Protein AF-A0A2P5C0Q6-F1 (afdb_monomer_lite)

Foldseek 3Di:
DQPVVVVVVPDSVVVVVCVVVVLLVVLVVVVPPDDDPPPDDDDDPLADKDFPFDWAAAEEEEEGPVQVQQVVLQVVCVVVVHTYGYIYFRDLPPTPCVVVQVNCLRNLHYDYDYLDALPPDSVVVVLVSCCVPPVVSHPDRHDCVNNVDNDDGSVNVNVSSVCRNVVVVVVVVVVVVVVVVVD

Secondary structure (DSSP, 8-state):
--HHHHTTT--THHHHHHHHHHHHHHHHHHHTTT----SS-----SSSPEEEE--SSEEEEE-TTHHHHHHHHHHHHHHTT--EEEEE---SSS--HHHHHHHHHHHS-EEEE-SS-STT-HHHHHHHHHHHHHGGG-SSS--GGGTT-SS--HHHHHHHHHHHHHHHHHHHHHHHHHHHS--

InterPro domains:
  IPR009014 Transketolase C-terminal/Pyruvate-ferredoxin oxidoreductase domain II [G3DSA:3.40.50.920] (46-167)
  IPR009014 Transketolase C-terminal/Pyruvate-ferredoxin oxidoreductase domain II [SSF52922] (41-165)
  IPR029061 Thiamin diphosphate-binding fold [SSF52518] (1-33)
  IPR033248 Transketolase, C-terminal domain [PF02780] (48-143)

Radius of gyration: 19.2 Å; chains: 1; bounding box: 55×42×54 Å

Organism: Parasponia andersonii (NCBI:txid3476)

pLDDT: mean 72.1, std 17.87, range [37.31, 93.88]

Sequence (183 aa):
MGIGAAMTGLRPVIEGMNMGFQLLAFNQISNNLKERLPDEDYICNLEEAEMVRPGEHVTILTYSRMRYHVMQAAKTLANKGYDPEVINIRSLKPFDVHTIGNSVKKTHRVLIVEECMRTCGIGASLTSAINEDFQDYLDSPYAGTLEEWTVVQPAQIVTAVEQLCQLFAATKTSTNCLTTLLS

Structure (mmCIF, N/CA/C/O backbone):
data_AF-A0A2P5C0Q6-F1
#
_entry.id   AF-A0A2P5C0Q6-F1
#
loop_
_atom_site.group_PDB
_atom_site.id
_atom_site.type_symbol
_atom_site.label_atom_id
_atom_site.label_alt_id
_atom_site.label_comp_id
_atom_site.label_asym_id
_atom_site.label_entity_id
_atom_site.label_seq_id
_atom_site.pdbx_PDB_ins_code
_atom_site.Cartn_x
_atom_site.Cartn_y
_atom_site.Cartn_z
_atom_site.occupancy
_atom_site.B_iso_or_equiv
_atom_site.auth_seq_id
_atom_site.auth_comp_id
_atom_site.auth_asym_id
_atom_site.auth_atom_id
_atom_site.pdbx_PDB_model_num
ATOM 1 N N . MET A 1 1 ? 29.773 1.489 -14.125 1.00 49.38 1 MET A N 1
ATOM 2 C CA . MET A 1 1 ? 29.509 1.556 -15.577 1.00 49.38 1 MET A CA 1
ATOM 3 C C . MET A 1 1 ? 28.647 2.782 -15.857 1.00 49.38 1 MET A C 1
ATOM 5 O O . MET A 1 1 ? 27.458 2.636 -16.028 1.00 49.38 1 MET A O 1
ATOM 9 N N . GLY A 1 2 ? 29.211 3.990 -15.776 1.00 43.88 2 GLY A N 1
ATOM 10 C CA . GLY A 1 2 ? 28.461 5.244 -16.006 1.00 43.88 2 GLY A CA 1
ATOM 11 C C . GLY A 1 2 ? 29.322 6.368 -16.592 1.00 43.88 2 GLY A C 1
ATOM 12 O O . GLY A 1 2 ? 28.837 7.449 -16.892 1.00 43.88 2 GLY A O 1
ATOM 13 N N . ILE A 1 3 ? 30.621 6.109 -16.787 1.00 51.47 3 ILE A N 1
ATOM 14 C CA . ILE A 1 3 ? 31.552 7.071 -17.389 1.00 51.47 3 ILE A CA 1
ATOM 15 C C . ILE A 1 3 ? 31.485 6.981 -18.929 1.00 51.47 3 ILE A C 1
ATOM 17 O O . ILE A 1 3 ? 31.682 7.978 -19.614 1.00 51.47 3 ILE A O 1
ATOM 21 N N . GLY A 1 4 ? 31.124 5.814 -19.486 1.00 49.38 4 GLY A N 1
ATOM 22 C CA . GLY A 1 4 ? 31.064 5.586 -20.937 1.00 49.38 4 GLY A CA 1
ATOM 23 C C . GLY A 1 4 ? 29.898 6.284 -21.651 1.00 49.38 4 GLY A C 1
ATOM 24 O O . GLY A 1 4 ? 30.094 6.822 -22.735 1.00 49.38 4 GLY A O 1
ATOM 25 N N . ALA A 1 5 ? 28.708 6.347 -21.041 1.00 50.56 5 ALA A N 1
ATOM 26 C CA . ALA A 1 5 ? 27.522 6.949 -21.663 1.00 50.56 5 ALA A CA 1
ATOM 27 C C . ALA A 1 5 ? 27.610 8.487 -21.772 1.00 50.56 5 ALA A C 1
ATOM 29 O O . ALA A 1 5 ? 27.105 9.079 -22.731 1.00 50.56 5 ALA A O 1
ATOM 30 N N . ALA A 1 6 ? 28.328 9.132 -20.843 1.00 50.19 6 ALA A N 1
ATOM 31 C CA . ALA A 1 6 ? 28.566 10.576 -20.864 1.00 50.19 6 ALA A CA 1
ATOM 32 C C . ALA A 1 6 ? 29.421 11.018 -22.067 1.00 50.19 6 ALA A C 1
ATOM 34 O O . ALA A 1 6 ? 29.226 12.114 -22.590 1.00 50.19 6 ALA A O 1
ATOM 35 N N . MET A 1 7 ? 30.320 10.155 -22.556 1.00 50.06 7 MET A N 1
ATOM 36 C CA . MET A 1 7 ? 31.166 10.453 -23.720 1.00 50.06 7 MET A CA 1
ATOM 37 C C . MET A 1 7 ? 30.386 10.494 -25.042 1.00 50.06 7 MET A C 1
ATOM 39 O O . MET A 1 7 ? 30.846 11.107 -26.000 1.00 50.06 7 MET A O 1
ATOM 43 N N . THR A 1 8 ? 29.200 9.882 -25.098 1.00 50.94 8 THR A N 1
ATOM 44 C CA . THR A 1 8 ? 28.345 9.841 -26.299 1.00 50.94 8 THR A CA 1
ATOM 45 C C . THR A 1 8 ? 27.276 10.939 -26.354 1.00 50.94 8 THR A C 1
ATOM 47 O O . THR A 1 8 ? 26.431 10.923 -27.243 1.00 50.94 8 THR A O 1
ATOM 50 N N . GLY A 1 9 ? 27.282 11.903 -25.423 1.00 48.97 9 GLY A N 1
ATOM 51 C CA . GLY A 1 9 ? 26.359 13.051 -25.452 1.00 48.97 9 GLY A CA 1
ATOM 52 C C . GLY A 1 9 ? 24.890 12.718 -25.154 1.00 48.97 9 GLY A C 1
ATOM 53 O O . GLY A 1 9 ? 24.025 13.592 -25.232 1.00 48.97 9 GLY A O 1
ATOM 54 N N . LEU A 1 10 ? 24.590 11.475 -24.776 1.00 48.22 10 LEU A N 1
ATOM 55 C CA . LEU A 1 10 ? 23.281 11.082 -24.272 1.00 48.22 10 LEU A CA 1
ATOM 56 C C . LEU A 1 10 ? 23.143 11.580 -22.833 1.00 48.22 10 LEU A C 1
ATOM 58 O O . LEU A 1 10 ? 23.991 11.319 -21.981 1.00 48.22 10 LEU A O 1
ATOM 62 N N . ARG A 1 11 ? 22.072 12.337 -22.566 1.00 37.31 11 ARG A N 1
ATOM 63 C CA . ARG A 1 11 ? 21.776 12.854 -21.226 1.00 37.31 11 ARG A CA 1
ATOM 64 C C . ARG A 1 11 ? 21.724 11.663 -20.249 1.00 37.31 11 ARG A C 1
ATOM 66 O O . ARG A 1 11 ? 20.886 10.783 -20.450 1.00 37.31 11 ARG A O 1
ATOM 73 N N . PRO A 1 12 ? 22.543 11.637 -19.178 1.00 39.47 12 PRO A N 1
ATOM 74 C CA . PRO A 1 12 ? 22.709 10.483 -18.278 1.00 39.47 12 PRO A CA 1
ATOM 75 C C . PRO A 1 12 ? 21.448 10.125 -17.467 1.00 39.47 12 PRO A C 1
ATOM 77 O O . PRO A 1 12 ? 21.440 9.177 -16.691 1.00 39.47 12 PRO A O 1
ATOM 80 N N . VAL A 1 13 ? 20.353 10.858 -17.677 1.00 47.66 13 VAL A N 1
ATOM 81 C CA . VAL A 1 13 ? 19.027 10.605 -17.104 1.00 47.66 13 VAL A CA 1
ATOM 82 C C . VAL A 1 13 ? 18.453 9.253 -17.566 1.00 47.66 13 VAL A C 1
ATOM 84 O O . VAL A 1 13 ? 17.708 8.618 -16.826 1.00 47.66 13 VAL A O 1
ATOM 87 N N . ILE A 1 14 ? 18.838 8.771 -18.755 1.00 41.47 14 ILE A N 1
ATOM 88 C CA . ILE A 1 14 ? 18.306 7.525 -19.339 1.00 41.47 14 ILE A CA 1
ATOM 89 C C . ILE A 1 14 ? 18.816 6.253 -18.633 1.00 41.47 14 ILE A C 1
ATOM 91 O O . ILE A 1 14 ? 18.080 5.271 -18.566 1.00 41.47 14 ILE A O 1
ATOM 95 N N . GLU A 1 15 ? 20.009 6.255 -18.026 1.00 39.22 15 GLU A N 1
ATOM 96 C CA . GLU A 1 15 ? 20.508 5.073 -17.295 1.00 39.22 15 GLU A CA 1
ATOM 97 C C . GLU A 1 15 ? 19.828 4.883 -15.929 1.00 39.22 15 GLU A C 1
ATOM 99 O O . GLU A 1 15 ? 19.612 3.745 -15.515 1.00 39.22 15 GLU A O 1
ATOM 104 N N . GLY A 1 16 ? 19.393 5.963 -15.267 1.00 43.31 16 GLY A N 1
ATOM 105 C CA . GLY A 1 16 ? 18.592 5.873 -14.036 1.00 43.31 16 GLY A CA 1
ATOM 106 C C . GLY A 1 16 ? 17.167 5.356 -14.277 1.00 43.31 16 GLY A C 1
ATOM 107 O O . GLY A 1 16 ? 16.599 4.674 -13.427 1.00 43.31 16 GLY A O 1
ATOM 108 N N . MET A 1 17 ? 16.606 5.615 -15.464 1.00 41.84 17 MET A N 1
ATOM 109 C CA . MET A 1 17 ? 15.302 5.087 -15.887 1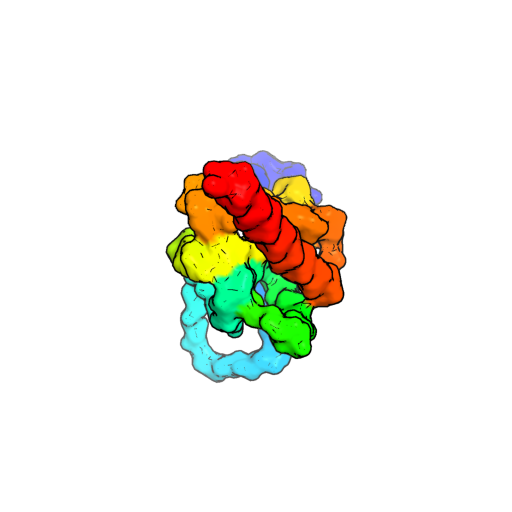.00 41.84 17 MET A CA 1
ATOM 110 C C . MET A 1 17 ? 15.340 3.594 -16.236 1.00 41.84 17 MET A C 1
ATOM 112 O O . MET A 1 17 ? 14.320 2.916 -16.113 1.00 41.84 17 MET A O 1
ATOM 116 N N . ASN A 1 18 ? 16.498 3.059 -16.638 1.00 40.72 18 ASN A N 1
ATOM 117 C CA . ASN A 1 18 ? 16.610 1.665 -17.067 1.00 40.72 18 ASN A CA 1
ATOM 118 C C . ASN A 1 18 ? 16.437 0.675 -15.899 1.00 40.72 18 ASN A C 1
ATOM 120 O O . ASN A 1 18 ? 15.908 -0.410 -16.101 1.00 40.72 18 ASN A O 1
ATOM 124 N N . MET A 1 19 ? 16.768 1.058 -14.660 1.00 45.25 19 MET A N 1
ATOM 125 C CA . MET A 1 19 ? 16.535 0.199 -13.487 1.00 45.25 19 MET A CA 1
ATOM 126 C C . MET A 1 19 ? 15.034 0.070 -13.164 1.00 45.25 19 MET A C 1
ATOM 128 O O . MET A 1 19 ? 14.557 -1.017 -12.853 1.00 45.25 19 MET A O 1
ATOM 132 N N . GLY A 1 20 ? 14.271 1.163 -13.293 1.00 48.16 20 GLY A N 1
ATOM 133 C CA . GLY A 1 20 ? 12.819 1.162 -13.082 1.00 48.16 20 GLY A CA 1
ATOM 134 C C . GLY A 1 20 ? 12.056 0.452 -14.203 1.00 48.16 20 GLY A C 1
ATOM 135 O O . GLY A 1 20 ? 11.135 -0.316 -13.933 1.00 48.16 20 GLY A O 1
ATOM 136 N N . PHE A 1 21 ? 12.476 0.648 -15.458 1.00 47.94 21 PHE A N 1
ATOM 137 C CA . PHE A 1 21 ? 11.847 0.018 -16.623 1.00 47.94 21 PHE A CA 1
ATOM 138 C C . PHE A 1 21 ? 12.186 -1.476 -16.740 1.00 47.94 21 PHE A C 1
ATOM 140 O O . PHE A 1 21 ? 11.305 -2.282 -17.041 1.00 47.94 21 PHE A O 1
ATOM 147 N N . GLN A 1 22 ? 13.424 -1.878 -16.418 1.00 46.19 22 GLN A N 1
ATOM 148 C CA . GLN A 1 22 ? 13.764 -3.295 -16.281 1.00 46.19 22 GLN A CA 1
ATOM 149 C C . GLN A 1 22 ? 12.977 -3.934 -15.144 1.00 46.19 22 GLN A C 1
ATOM 151 O O . GLN A 1 22 ? 12.457 -5.019 -15.348 1.00 46.19 22 GLN A O 1
ATOM 156 N N . LEU A 1 23 ? 12.807 -3.272 -13.992 1.00 51.00 23 LEU A N 1
ATOM 157 C 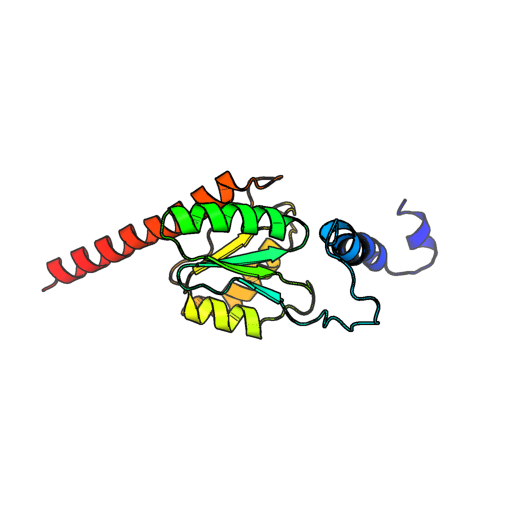CA . LEU A 1 23 ? 11.993 -3.815 -12.904 1.00 51.00 23 LEU A CA 1
ATOM 158 C C . LEU A 1 23 ? 10.510 -3.935 -13.290 1.00 51.00 23 LEU A C 1
ATOM 160 O O . LEU A 1 23 ? 9.889 -4.906 -12.891 1.00 51.00 23 LEU A O 1
ATOM 164 N N . LEU A 1 24 ? 9.939 -3.025 -14.090 1.00 49.84 24 LEU A N 1
ATOM 165 C CA . LEU A 1 24 ? 8.568 -3.150 -14.620 1.00 49.84 24 LEU A CA 1
ATOM 166 C C . LEU A 1 24 ? 8.411 -4.379 -15.531 1.00 49.84 24 LEU A C 1
ATOM 168 O O . LEU A 1 24 ? 7.512 -5.196 -15.321 1.00 49.84 24 LEU A O 1
ATOM 172 N N . ALA A 1 25 ? 9.323 -4.549 -16.495 1.00 49.81 25 ALA A N 1
ATOM 173 C CA . ALA A 1 25 ? 9.323 -5.698 -17.401 1.00 49.81 25 ALA A CA 1
ATOM 174 C C . ALA A 1 25 ? 9.615 -7.018 -16.658 1.00 49.81 25 ALA A C 1
ATOM 176 O O . ALA A 1 25 ? 8.963 -8.036 -16.890 1.00 49.81 25 ALA A O 1
ATOM 177 N N . PHE A 1 26 ? 10.549 -6.999 -15.704 1.00 51.16 26 PHE A N 1
ATOM 178 C CA . PHE A 1 26 ? 10.879 -8.152 -14.866 1.00 51.16 26 PHE A CA 1
ATOM 179 C C . PHE A 1 26 ? 9.790 -8.438 -13.829 1.00 51.16 26 PHE A C 1
ATOM 181 O O . PHE A 1 26 ? 9.634 -9.586 -13.435 1.00 51.16 26 PHE A O 1
ATOM 188 N N . ASN A 1 27 ? 9.002 -7.445 -13.405 1.00 49.53 27 ASN A N 1
ATOM 189 C CA . ASN A 1 27 ? 7.880 -7.633 -12.487 1.00 49.53 27 ASN A CA 1
ATOM 190 C C . ASN A 1 27 ? 6.756 -8.424 -13.129 1.00 49.53 27 ASN A C 1
ATOM 192 O O . ASN A 1 27 ? 6.257 -9.346 -12.499 1.00 49.53 27 ASN A O 1
ATOM 196 N N . GLN A 1 28 ? 6.378 -8.122 -14.371 1.00 50.25 28 GLN A N 1
ATOM 197 C CA . GLN A 1 28 ? 5.370 -8.921 -15.074 1.00 50.25 28 GLN A CA 1
ATOM 198 C C . GLN A 1 28 ? 5.819 -10.382 -15.216 1.00 50.25 28 GLN A C 1
ATOM 200 O O . GLN A 1 28 ? 5.024 -11.290 -14.997 1.00 50.25 28 GLN A O 1
ATOM 205 N N . ILE A 1 29 ? 7.108 -10.617 -15.482 1.00 50.06 29 ILE A N 1
ATOM 206 C CA . ILE A 1 29 ? 7.679 -11.966 -15.622 1.00 50.06 29 ILE A CA 1
ATOM 207 C C . ILE A 1 29 ? 7.827 -12.673 -14.260 1.00 50.06 29 ILE A C 1
ATOM 209 O O . ILE A 1 29 ? 7.488 -13.846 -14.126 1.00 50.06 29 ILE A O 1
ATOM 213 N N . SER A 1 30 ? 8.324 -11.979 -13.233 1.00 42.25 30 SER A N 1
ATOM 214 C CA . SER A 1 30 ? 8.637 -12.555 -11.918 1.00 42.25 30 SER A CA 1
ATOM 215 C C . SER A 1 30 ? 7.416 -12.688 -11.008 1.00 42.25 30 SER A C 1
ATOM 217 O O . SER A 1 30 ? 7.416 -13.563 -10.146 1.00 42.25 30 SER A O 1
ATOM 219 N N . ASN A 1 31 ? 6.400 -11.839 -11.154 1.00 47.88 31 ASN A N 1
ATOM 220 C CA . ASN A 1 31 ? 5.161 -11.936 -10.385 1.00 47.88 31 ASN A CA 1
ATOM 221 C C . ASN A 1 31 ? 4.207 -12.976 -11.016 1.00 47.88 31 ASN A C 1
ATOM 223 O O . ASN A 1 31 ? 3.545 -13.713 -10.294 1.00 47.88 31 ASN A O 1
ATOM 227 N N . ASN A 1 32 ? 4.260 -13.212 -12.332 1.00 49.62 32 ASN A N 1
ATOM 228 C CA . ASN A 1 32 ? 3.558 -14.334 -12.984 1.00 49.62 32 ASN A CA 1
ATOM 229 C C . ASN A 1 32 ? 4.139 -15.732 -12.688 1.00 49.62 32 ASN A C 1
ATOM 231 O O . ASN A 1 32 ? 3.846 -16.691 -13.405 1.00 49.62 32 ASN A O 1
ATOM 235 N N . LEU A 1 33 ? 4.952 -15.909 -11.641 1.00 46.47 33 LEU A N 1
ATOM 236 C CA . LEU A 1 33 ? 5.446 -17.228 -11.254 1.00 46.47 33 LEU A CA 1
ATOM 237 C C . LEU A 1 33 ? 4.277 -18.120 -10.783 1.00 46.47 33 LEU A C 1
ATOM 239 O O . LEU A 1 33 ? 3.954 -18.178 -9.597 1.00 46.47 33 LEU A O 1
ATOM 243 N N . LYS A 1 34 ? 3.739 -18.872 -11.759 1.00 45.53 34 LYS A N 1
ATOM 244 C CA . LYS A 1 34 ? 2.723 -19.945 -11.726 1.00 45.53 34 LYS A CA 1
ATOM 245 C C . LYS A 1 34 ? 1.270 -19.572 -12.043 1.00 45.53 34 LYS A C 1
ATOM 247 O O . LYS A 1 34 ? 0.386 -20.353 -11.698 1.00 45.53 34 LYS A O 1
ATOM 252 N N . GLU A 1 35 ? 0.996 -18.474 -12.739 1.00 51.38 35 GLU A N 1
ATOM 253 C CA . GLU A 1 35 ? -0.332 -18.294 -13.344 1.00 51.38 35 GLU A CA 1
ATOM 254 C C . GLU A 1 35 ? -0.274 -18.707 -14.818 1.00 51.38 35 GLU A C 1
ATOM 256 O O . GLU A 1 35 ? 0.667 -18.366 -15.535 1.00 51.38 35 GLU A O 1
ATOM 261 N N . ARG A 1 36 ? -1.211 -19.562 -15.244 1.00 47.78 36 ARG A N 1
ATOM 262 C CA . ARG A 1 36 ? -1.248 -20.113 -16.602 1.00 47.78 36 ARG A CA 1
ATOM 263 C C . ARG A 1 36 ? -1.498 -18.944 -17.549 1.00 47.78 36 ARG A C 1
ATOM 265 O O . ARG A 1 36 ? -2.605 -18.412 -17.557 1.00 47.78 36 ARG A O 1
ATOM 272 N N . LEU A 1 37 ? -0.466 -18.518 -18.279 1.00 60.16 37 LEU A N 1
ATOM 273 C CA . LEU A 1 37 ? -0.632 -17.481 -19.290 1.00 60.16 37 LEU A CA 1
ATOM 274 C C . LEU A 1 37 ? -1.710 -17.959 -20.274 1.00 60.16 37 LEU A C 1
ATOM 276 O O . LEU A 1 37 ? -1.684 -19.136 -20.651 1.00 60.16 37 LEU A O 1
ATOM 280 N N . PR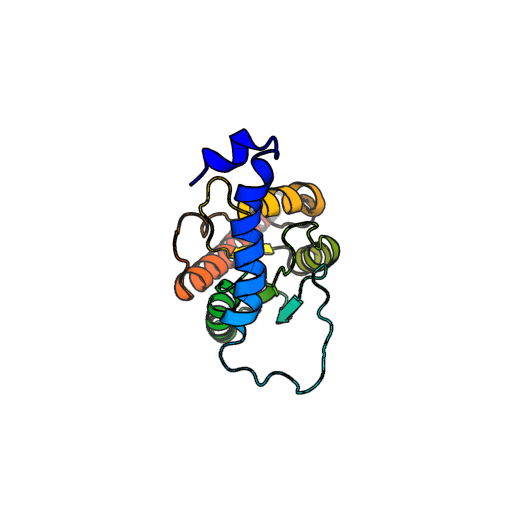O A 1 38 ? -2.685 -17.109 -20.630 1.00 60.53 38 PRO A N 1
ATOM 281 C CA . PRO A 1 38 ? -3.603 -17.441 -21.705 1.00 60.53 38 PRO A CA 1
ATOM 282 C C . PRO A 1 38 ? -2.788 -17.683 -22.979 1.00 60.53 38 PRO A C 1
ATOM 284 O O . PRO A 1 38 ? -1.800 -16.996 -23.227 1.00 60.53 38 PRO A O 1
ATOM 287 N N . ASP A 1 39 ? -3.194 -18.676 -23.769 1.00 68.75 39 ASP A N 1
ATOM 288 C CA . ASP A 1 39 ? -2.500 -19.044 -25.010 1.00 68.75 39 ASP A CA 1
ATOM 289 C C . ASP A 1 39 ? -2.649 -17.965 -26.111 1.00 68.75 39 ASP A C 1
ATOM 291 O O . ASP A 1 39 ? -2.015 -18.064 -27.159 1.00 68.75 39 ASP A O 1
ATOM 295 N N . GLU A 1 40 ? -3.469 -16.931 -25.873 1.00 69.56 40 GLU A N 1
ATOM 296 C CA . GLU A 1 40 ? -3.701 -15.803 -26.780 1.00 69.56 40 GLU A CA 1
ATOM 297 C C . GLU A 1 40 ? -3.049 -14.502 -26.293 1.00 69.56 40 GLU A C 1
ATOM 299 O O . GLU A 1 40 ? -2.952 -14.233 -25.091 1.00 69.56 40 GLU A O 1
ATOM 304 N N . ASP A 1 41 ? -2.652 -13.666 -27.257 1.00 62.47 41 ASP A N 1
ATOM 305 C CA . ASP A 1 41 ? -2.101 -12.337 -27.011 1.00 62.47 41 ASP A CA 1
ATOM 306 C C . ASP A 1 41 ? -3.136 -11.457 -26.294 1.00 62.47 41 ASP A C 1
ATOM 308 O O . ASP A 1 41 ? -4.189 -11.124 -26.842 1.00 62.47 41 ASP A O 1
ATOM 312 N N . TYR A 1 42 ? -2.829 -11.044 -25.064 1.00 62.97 42 TYR A N 1
ATOM 313 C CA . TYR A 1 42 ? -3.656 -10.112 -24.304 1.00 62.97 42 TYR A CA 1
ATOM 314 C C . TYR A 1 42 ? -2.934 -8.775 -24.132 1.00 62.97 42 TYR A C 1
ATOM 316 O O . TYR A 1 42 ? -1.741 -8.711 -23.833 1.00 62.97 42 TYR A O 1
ATOM 324 N N . ILE A 1 43 ? -3.676 -7.682 -24.299 1.00 63.53 43 ILE A N 1
ATOM 325 C CA . ILE A 1 43 ? -3.169 -6.329 -24.075 1.00 63.53 43 ILE A CA 1
ATOM 326 C C . ILE A 1 43 ? -3.493 -5.953 -22.633 1.00 63.53 43 ILE A C 1
ATOM 328 O O . ILE A 1 43 ? -4.651 -5.963 -22.220 1.00 63.53 43 ILE A O 1
ATOM 332 N N . CYS A 1 44 ? -2.464 -5.629 -21.856 1.00 64.25 44 CYS A N 1
ATOM 333 C CA . CYS A 1 44 ? -2.633 -5.115 -20.506 1.00 64.25 44 CYS A CA 1
ATOM 334 C C . CYS A 1 44 ? -2.385 -3.605 -20.520 1.00 64.25 44 CYS A C 1
ATOM 336 O O . CYS A 1 44 ? -1.282 -3.170 -20.858 1.00 64.25 44 CYS A O 1
ATOM 338 N N . ASN A 1 45 ? -3.394 -2.814 -20.147 1.00 68.31 45 ASN A N 1
ATOM 339 C CA . ASN A 1 45 ? -3.239 -1.369 -20.003 1.00 68.31 45 ASN A CA 1
ATOM 340 C C . ASN A 1 45 ? -2.219 -1.090 -18.895 1.00 68.31 45 ASN A C 1
ATOM 342 O O . ASN A 1 45 ? -2.426 -1.448 -17.734 1.00 68.31 45 ASN A O 1
ATOM 346 N N . LEU A 1 46 ? -1.092 -0.485 -19.270 1.00 67.06 46 LEU A N 1
ATOM 347 C CA . LEU A 1 46 ? -0.031 -0.130 -18.328 1.00 67.06 46 LEU A CA 1
ATOM 348 C C . LEU A 1 46 ? -0.402 1.100 -17.498 1.00 67.06 46 LEU A C 1
ATOM 350 O O . LEU A 1 46 ? 0.044 1.224 -16.363 1.00 67.06 46 LEU A O 1
ATOM 354 N N . GLU A 1 47 ? -1.215 1.987 -18.068 1.00 67.88 47 GLU A N 1
ATOM 355 C CA . GLU A 1 47 ? -1.557 3.292 -17.496 1.00 67.88 47 GLU A CA 1
ATOM 356 C C . GLU A 1 47 ? -2.635 3.216 -16.406 1.00 67.88 47 GLU A C 1
ATOM 358 O O . GLU A 1 47 ? -2.774 4.155 -15.631 1.00 67.88 47 GLU A O 1
ATOM 363 N N . GLU A 1 48 ? -3.350 2.093 -16.298 1.00 77.19 48 GLU A N 1
ATOM 364 C CA . GLU A 1 48 ? -4.434 1.900 -15.331 1.00 77.19 48 GLU A CA 1
ATOM 365 C C . GLU A 1 48 ? -3.967 1.062 -14.136 1.00 77.19 48 GLU A C 1
ATOM 367 O O . GLU A 1 48 ? -3.336 0.006 -14.285 1.00 77.19 48 GLU A O 1
ATOM 372 N N . ALA A 1 49 ? -4.288 1.523 -12.926 1.00 84.94 49 ALA A N 1
ATOM 373 C CA . ALA A 1 49 ? -4.044 0.751 -11.718 1.00 84.94 49 ALA A CA 1
ATOM 374 C C . ALA A 1 49 ? -5.000 -0.449 -11.646 1.00 84.94 49 ALA A C 1
ATOM 376 O O . ALA A 1 49 ? -6.181 -0.372 -11.976 1.00 84.94 49 ALA A O 1
ATOM 377 N N . GLU A 1 50 ? -4.491 -1.588 -11.187 1.00 87.56 50 GLU A N 1
ATOM 378 C CA . GLU A 1 50 ? -5.286 -2.803 -11.042 1.00 87.56 50 GLU A CA 1
ATOM 379 C C . GLU A 1 50 ? -5.931 -2.851 -9.663 1.00 87.56 50 GLU A C 1
ATOM 381 O O . GLU A 1 50 ? -5.241 -2.895 -8.641 1.00 87.56 50 GLU A O 1
ATOM 386 N N . MET A 1 51 ? -7.258 -2.934 -9.638 1.00 88.56 51 MET A N 1
ATOM 387 C CA . MET A 1 51 ? -7.999 -3.287 -8.435 1.00 88.56 51 MET A CA 1
ATOM 388 C C . MET A 1 51 ? -7.844 -4.790 -8.171 1.00 88.56 51 MET A C 1
ATOM 390 O O . MET A 1 51 ? -8.473 -5.613 -8.833 1.00 88.56 51 MET A O 1
ATOM 394 N N . VAL A 1 52 ? -6.988 -5.160 -7.216 1.00 89.75 52 VAL A N 1
ATOM 395 C CA . VAL A 1 52 ? -6.706 -6.571 -6.891 1.00 89.75 52 VAL A CA 1
ATOM 396 C C . VAL A 1 52 ? -7.767 -7.136 -5.953 1.00 89.75 52 VAL A C 1
ATOM 398 O O . VAL A 1 52 ? -8.159 -8.298 -6.067 1.00 89.75 52 VAL A O 1
ATOM 401 N N . ARG A 1 53 ? -8.219 -6.318 -5.001 1.00 91.69 53 ARG A N 1
ATOM 402 C CA . ARG A 1 53 ? -9.257 -6.677 -4.039 1.00 91.69 53 ARG A CA 1
ATOM 403 C C . ARG A 1 53 ? -10.057 -5.423 -3.670 1.00 91.69 53 ARG A C 1
ATOM 405 O O . ARG A 1 53 ? -9.438 -4.481 -3.182 1.00 91.69 53 ARG A O 1
ATOM 412 N N . PRO A 1 54 ? -11.390 -5.420 -3.832 1.00 93.19 54 PRO A N 1
ATOM 413 C CA . PRO A 1 54 ? -12.220 -4.337 -3.322 1.00 93.19 54 PRO A CA 1
ATOM 414 C C . PRO A 1 54 ? -12.326 -4.409 -1.793 1.00 93.19 54 PRO A C 1
ATOM 416 O O . PRO A 1 54 ? -12.338 -5.506 -1.229 1.00 93.19 54 PRO A O 1
ATOM 419 N N . GLY A 1 55 ? -12.439 -3.253 -1.143 1.00 92.56 55 GLY A N 1
ATOM 420 C CA . GLY A 1 55 ? -12.727 -3.158 0.290 1.00 92.56 55 GLY A CA 1
ATOM 421 C C . GLY A 1 55 ? -13.207 -1.771 0.719 1.00 92.56 55 GLY A C 1
ATOM 422 O O . GLY A 1 55 ? -13.351 -0.878 -0.119 1.00 92.56 55 GLY A O 1
ATOM 423 N N . GLU A 1 56 ? -13.476 -1.587 2.014 1.00 89.69 56 GLU A N 1
ATOM 424 C CA . GLU A 1 56 ? -14.065 -0.338 2.540 1.00 89.69 56 GLU A CA 1
ATOM 425 C C . GLU A 1 56 ? -13.261 0.329 3.664 1.00 89.69 56 GLU A C 1
ATOM 427 O O . GLU A 1 56 ? -13.344 1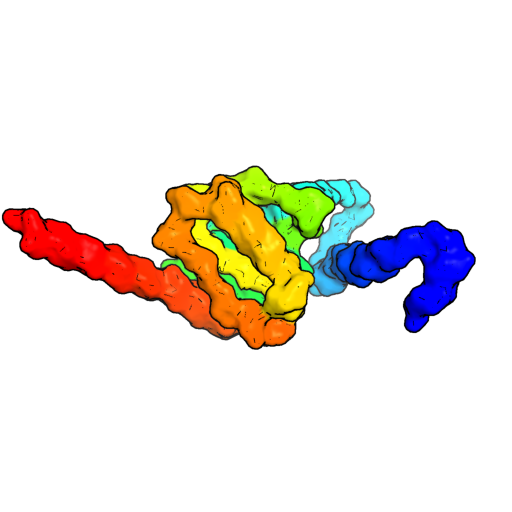.542 3.838 1.00 89.69 56 GLU A O 1
ATOM 432 N N . HIS A 1 57 ? -12.465 -0.415 4.438 1.00 89.19 57 HIS A N 1
ATOM 433 C CA . HIS A 1 57 ? -11.873 0.136 5.665 1.00 89.19 57 HIS A CA 1
ATOM 434 C C . HIS A 1 57 ? -10.556 0.886 5.443 1.00 89.19 57 HIS A C 1
ATOM 436 O O . HIS A 1 57 ? -10.246 1.826 6.173 1.00 89.19 57 HIS A O 1
ATOM 442 N N . VAL A 1 58 ? -9.737 0.442 4.489 1.00 90.25 58 VAL A N 1
ATOM 443 C CA . VAL A 1 58 ? -8.423 1.033 4.204 1.00 90.25 58 VAL A CA 1
ATOM 444 C C . VAL A 1 58 ? -8.032 0.749 2.763 1.00 90.25 58 VAL A C 1
ATOM 446 O O . VAL A 1 58 ? -8.213 -0.371 2.299 1.00 90.25 58 VAL A O 1
ATOM 449 N N . THR A 1 59 ? -7.470 1.741 2.075 1.00 91.81 59 THR A N 1
ATOM 450 C CA . THR A 1 59 ? -6.868 1.573 0.750 1.00 91.81 59 THR A CA 1
ATOM 451 C C . THR A 1 59 ? -5.384 1.271 0.914 1.00 91.81 59 THR A C 1
ATOM 453 O O . THR A 1 59 ? -4.647 2.065 1.493 1.00 91.81 59 THR A O 1
ATOM 456 N N . ILE A 1 60 ? -4.927 0.133 0.399 1.00 91.81 60 ILE A N 1
ATOM 457 C CA . ILE A 1 60 ? -3.518 -0.257 0.375 1.00 91.81 60 ILE A CA 1
ATOM 458 C C . ILE A 1 60 ? -3.006 -0.144 -1.059 1.00 91.81 60 ILE A C 1
ATOM 460 O O . ILE A 1 60 ? -3.415 -0.902 -1.941 1.00 91.81 60 ILE A O 1
ATOM 464 N N . LEU A 1 61 ? -2.089 0.793 -1.277 1.00 90.75 61 LEU A N 1
ATOM 465 C CA . LEU A 1 61 ? -1.394 0.992 -2.541 1.00 90.75 61 LEU A CA 1
ATOM 466 C C . LEU A 1 61 ? -0.120 0.154 -2.543 1.00 90.75 61 LEU A C 1
ATOM 468 O O . LEU A 1 61 ? 0.711 0.264 -1.644 1.00 90.75 61 LEU A O 1
ATOM 472 N N . THR A 1 62 ? 0.030 -0.696 -3.549 1.00 89.50 62 THR A N 1
ATOM 473 C CA . THR A 1 62 ? 1.169 -1.610 -3.681 1.00 89.50 62 THR A CA 1
ATOM 474 C C . THR A 1 62 ? 1.764 -1.494 -5.073 1.00 89.50 62 THR A C 1
ATOM 476 O O . THR A 1 62 ? 1.066 -1.159 -6.030 1.00 89.50 62 THR A O 1
ATOM 479 N N . TYR A 1 63 ? 3.036 -1.845 -5.194 1.00 85.44 63 TYR A N 1
ATOM 480 C CA . TYR A 1 63 ? 3.720 -1.984 -6.471 1.00 85.44 63 TYR A CA 1
ATOM 481 C C . TYR A 1 63 ? 4.559 -3.266 -6.470 1.00 85.44 63 TYR A C 1
ATOM 483 O O . TYR A 1 63 ? 5.002 -3.726 -5.413 1.00 85.44 63 TYR A O 1
ATOM 491 N N . SER A 1 64 ? 4.847 -3.817 -7.654 1.00 80.81 64 SER A N 1
ATOM 492 C CA . SER A 1 64 ? 5.838 -4.894 -7.800 1.00 80.81 64 SER A CA 1
ATOM 493 C C . SER A 1 64 ? 5.456 -6.152 -6.988 1.00 80.81 64 SER A C 1
ATOM 495 O O . SER A 1 64 ? 4.283 -6.495 -6.806 1.00 80.81 64 SER A O 1
ATOM 497 N N . ARG A 1 65 ? 6.464 -6.856 -6.473 1.00 80.19 65 ARG A N 1
ATOM 498 C CA . ARG A 1 65 ? 6.360 -8.035 -5.606 1.00 80.19 65 ARG A CA 1
ATOM 499 C C . ARG A 1 65 ? 5.638 -7.763 -4.278 1.00 80.19 65 ARG A C 1
ATOM 501 O O . ARG A 1 65 ? 5.168 -8.710 -3.634 1.00 80.19 65 ARG A O 1
ATOM 508 N N . MET A 1 66 ? 5.519 -6.505 -3.844 1.00 84.31 66 MET A N 1
ATOM 509 C CA . MET A 1 66 ? 4.832 -6.184 -2.587 1.00 84.31 66 MET A CA 1
ATOM 510 C C . MET A 1 66 ? 3.345 -6.552 -2.630 1.00 84.31 66 MET A C 1
ATOM 512 O O . MET A 1 66 ? 2.791 -6.913 -1.591 1.00 84.31 66 MET A O 1
ATOM 516 N N . ARG A 1 67 ? 2.738 -6.647 -3.824 1.00 87.81 67 ARG A N 1
ATOM 517 C CA . ARG A 1 67 ? 1.389 -7.204 -4.020 1.00 87.81 67 ARG A CA 1
ATOM 518 C C . ARG A 1 67 ? 1.193 -8.541 -3.300 1.00 87.81 67 ARG A C 1
ATOM 520 O O . ARG A 1 67 ? 0.183 -8.727 -2.628 1.00 87.81 67 ARG A O 1
ATOM 527 N N . TYR A 1 68 ? 2.142 -9.477 -3.391 1.00 86.62 68 TYR A N 1
ATOM 528 C CA . TYR A 1 68 ? 2.003 -10.800 -2.757 1.00 86.62 68 TYR A CA 1
ATOM 529 C C . TYR A 1 68 ? 1.994 -10.715 -1.236 1.00 86.62 68 TYR A C 1
ATOM 531 O O . TYR A 1 68 ? 1.219 -11.410 -0.580 1.00 86.62 68 TYR A O 1
ATOM 539 N N . HIS A 1 69 ? 2.838 -9.848 -0.684 1.00 88.94 69 HIS A N 1
ATOM 540 C CA . HIS A 1 69 ? 2.955 -9.650 0.755 1.00 88.94 69 HIS A CA 1
ATOM 541 C C . HIS A 1 69 ? 1.679 -9.001 1.296 1.00 88.94 69 HIS A C 1
ATOM 543 O O . HIS A 1 69 ? 1.130 -9.456 2.301 1.00 88.94 69 HIS A O 1
ATOM 549 N N . VAL A 1 70 ? 1.141 -8.019 0.567 1.00 90.88 70 VAL A N 1
ATOM 550 C CA . VAL A 1 70 ? -0.141 -7.380 0.880 1.00 90.88 70 VAL A CA 1
ATOM 551 C C . VAL A 1 70 ? -1.294 -8.374 0.776 1.00 90.88 70 VAL A C 1
ATOM 553 O O . VAL A 1 70 ? -2.120 -8.424 1.677 1.00 90.88 70 VAL A O 1
ATOM 556 N N . MET A 1 71 ? -1.339 -9.234 -0.243 1.00 91.50 71 MET A N 1
ATOM 557 C CA . MET A 1 71 ? -2.395 -10.249 -0.364 1.00 91.50 71 MET A CA 1
ATOM 558 C C . MET A 1 71 ? -2.338 -11.308 0.746 1.00 91.50 71 MET A C 1
ATOM 560 O O . MET A 1 71 ? -3.378 -11.793 1.194 1.00 91.50 71 MET A O 1
ATOM 564 N N . GLN A 1 72 ? -1.144 -11.665 1.227 1.00 91.38 72 GLN A N 1
ATOM 565 C CA . GLN A 1 72 ? -0.993 -12.514 2.413 1.00 91.38 72 GLN A CA 1
ATOM 566 C C . GLN A 1 72 ? -1.469 -11.795 3.683 1.00 91.38 72 GLN A C 1
ATOM 568 O O . GLN A 1 72 ? -2.201 -12.382 4.482 1.00 91.38 72 GLN A O 1
ATOM 573 N N . ALA A 1 73 ? -1.112 -10.519 3.849 1.00 90.94 73 ALA A N 1
ATOM 574 C CA . ALA A 1 73 ? -1.575 -9.695 4.961 1.00 90.94 73 ALA A CA 1
ATOM 575 C C . ALA A 1 73 ? -3.099 -9.494 4.935 1.00 90.94 73 ALA A C 1
ATOM 577 O O . ALA A 1 73 ? -3.741 -9.598 5.975 1.00 90.94 73 ALA A O 1
ATOM 578 N N . ALA A 1 74 ? -3.694 -9.304 3.754 1.00 92.56 74 ALA A N 1
ATOM 579 C CA . ALA A 1 74 ? -5.128 -9.107 3.561 1.00 92.56 74 ALA A CA 1
ATOM 580 C C . ALA A 1 74 ? -5.951 -10.302 4.062 1.00 92.56 74 ALA A C 1
ATOM 582 O O . ALA A 1 74 ? -6.984 -10.107 4.694 1.00 92.56 74 ALA A O 1
ATOM 583 N N . LYS A 1 75 ? -5.470 -11.539 3.865 1.00 92.75 75 LYS A N 1
ATOM 584 C CA . LYS A 1 75 ? -6.110 -12.743 4.432 1.00 92.75 75 LYS A CA 1
ATOM 585 C C . LYS A 1 75 ? -6.131 -12.704 5.961 1.00 92.75 75 LYS A C 1
ATOM 587 O O . LYS A 1 75 ? -7.148 -13.003 6.579 1.00 92.75 75 LYS A O 1
ATOM 592 N N . THR A 1 76 ? -5.016 -12.309 6.569 1.00 93.06 76 THR A N 1
ATOM 593 C CA . THR A 1 76 ? -4.903 -12.176 8.027 1.00 93.06 76 THR A CA 1
ATOM 594 C C . THR A 1 76 ? -5.774 -11.036 8.558 1.00 93.06 76 THR A C 1
ATOM 596 O O . THR A 1 76 ? -6.406 -11.191 9.598 1.00 93.06 76 THR A O 1
ATOM 599 N N . LEU A 1 77 ? -5.847 -9.915 7.838 1.00 91.56 77 LEU A N 1
ATOM 600 C CA . LEU A 1 77 ? -6.698 -8.771 8.172 1.00 91.56 77 LEU A CA 1
ATOM 601 C C . LEU A 1 77 ? -8.186 -9.123 8.097 1.00 91.56 77 LEU A C 1
ATOM 603 O O . LEU A 1 77 ? -8.920 -8.804 9.030 1.00 91.56 77 LEU A O 1
ATOM 607 N N . ALA A 1 78 ? -8.602 -9.867 7.069 1.00 91.69 78 ALA A N 1
ATOM 608 C CA . ALA A 1 78 ? -9.971 -10.361 6.938 1.00 91.69 78 ALA A CA 1
ATOM 609 C C . ALA A 1 78 ? -10.369 -11.258 8.122 1.00 91.69 78 ALA A C 1
ATOM 611 O O . ALA A 1 78 ? -11.440 -11.080 8.696 1.00 91.69 78 ALA A O 1
ATOM 612 N N . ASN A 1 79 ? -9.476 -12.154 8.565 1.00 92.81 79 ASN A N 1
ATOM 613 C CA . ASN A 1 79 ? -9.706 -12.986 9.756 1.00 92.81 79 ASN A CA 1
ATOM 614 C C . ASN A 1 79 ? -9.850 -12.164 11.048 1.00 92.81 79 ASN A C 1
ATOM 616 O O . ASN A 1 79 ? -10.486 -12.615 11.997 1.00 92.81 79 ASN A O 1
ATOM 620 N N . LYS A 1 80 ? -9.256 -10.967 11.094 1.00 90.12 80 LYS A N 1
ATOM 621 C CA . LYS A 1 80 ? -9.361 -10.022 12.212 1.00 90.12 80 LYS A CA 1
ATOM 622 C C . LYS A 1 80 ? -10.564 -9.071 12.095 1.00 90.12 80 LYS A C 1
ATOM 624 O O . LYS A 1 80 ? -10.769 -8.263 12.993 1.00 90.12 80 LYS A O 1
ATOM 629 N N . GLY A 1 81 ? -11.354 -9.162 11.021 1.00 91.38 81 GLY A N 1
ATOM 630 C CA . GLY A 1 81 ? -12.531 -8.317 10.785 1.00 91.38 81 GLY A CA 1
ATOM 631 C C . GLY A 1 81 ? -12.242 -6.984 10.086 1.00 91.38 81 GLY A C 1
ATOM 632 O O . GLY A 1 81 ? -13.114 -6.119 10.041 1.00 91.38 81 GLY A O 1
ATOM 633 N N . TYR A 1 82 ? -11.041 -6.797 9.534 1.00 91.31 82 TYR A N 1
ATOM 634 C CA . TYR A 1 82 ? -10.721 -5.643 8.694 1.00 91.31 82 TYR A CA 1
ATOM 635 C C . TYR A 1 82 ? -10.910 -5.988 7.219 1.00 91.31 82 TYR A C 1
ATOM 637 O O . TYR A 1 82 ? -10.484 -7.055 6.781 1.00 91.31 82 TYR A O 1
ATOM 645 N N . ASP A 1 83 ? -11.473 -5.062 6.442 1.00 92.38 83 ASP A N 1
ATOM 646 C CA . ASP A 1 83 ? -11.645 -5.228 5.003 1.00 92.38 83 ASP A CA 1
ATOM 647 C C . ASP A 1 83 ? -10.753 -4.250 4.216 1.00 92.38 83 ASP A C 1
ATOM 649 O O . ASP A 1 83 ? -11.153 -3.108 3.961 1.00 92.38 83 ASP A O 1
ATOM 653 N N . PRO A 1 84 ? -9.507 -4.655 3.896 1.00 92.75 84 PRO A N 1
ATOM 654 C CA . PRO A 1 84 ? -8.589 -3.831 3.128 1.00 92.75 84 PRO A CA 1
ATOM 655 C C . PRO A 1 84 ? -8.902 -3.896 1.630 1.00 92.75 84 PRO A C 1
ATOM 657 O O . PRO A 1 84 ? -8.956 -4.976 1.031 1.00 92.75 84 PRO A O 1
ATOM 660 N N . GLU A 1 85 ? -9.018 -2.721 1.027 1.00 93.88 85 GLU A N 1
ATOM 661 C CA . GLU A 1 85 ? -8.938 -2.513 -0.411 1.00 93.88 85 GLU A CA 1
ATOM 662 C C . GLU A 1 85 ? -7.472 -2.566 -0.851 1.00 93.88 85 GLU A C 1
ATOM 664 O O . GLU A 1 85 ? -6.605 -1.967 -0.218 1.00 93.88 85 GLU A O 1
ATOM 669 N N . VAL A 1 86 ? -7.173 -3.295 -1.926 1.00 93.75 86 VAL A N 1
ATOM 670 C CA . VAL A 1 86 ? -5.808 -3.478 -2.432 1.00 93.75 86 VAL A CA 1
ATOM 671 C C . VAL A 1 86 ? -5.739 -3.064 -3.891 1.00 93.75 86 VAL A C 1
ATOM 673 O O . VAL A 1 86 ? -6.368 -3.680 -4.756 1.00 93.75 86 VAL A O 1
ATOM 676 N N . ILE A 1 87 ? -4.901 -2.066 -4.161 1.00 92.31 87 ILE A N 1
ATOM 677 C CA . ILE A 1 87 ? -4.679 -1.510 -5.493 1.00 92.31 87 ILE A CA 1
ATOM 678 C C . ILE A 1 87 ? -3.215 -1.688 -5.853 1.00 92.31 87 ILE A C 1
ATOM 680 O O . ILE A 1 87 ? -2.313 -1.254 -5.135 1.00 92.31 87 ILE A O 1
ATOM 684 N N . ASN A 1 88 ? -2.980 -2.328 -6.990 1.00 89.75 88 ASN A N 1
ATOM 685 C CA . ASN A 1 88 ? -1.656 -2.482 -7.556 1.00 89.75 88 ASN A CA 1
ATOM 686 C C . ASN A 1 88 ? -1.432 -1.401 -8.613 1.00 89.75 88 ASN A C 1
ATOM 688 O O . ASN A 1 88 ? -2.034 -1.429 -9.689 1.00 89.75 88 ASN A O 1
ATOM 692 N N . ILE A 1 89 ? -0.556 -0.452 -8.306 1.00 85.31 89 ILE A N 1
ATOM 693 C CA . ILE A 1 89 ? -0.173 0.602 -9.239 1.00 85.31 89 ILE A CA 1
ATOM 694 C C . ILE A 1 89 ? 0.696 -0.055 -10.311 1.00 85.31 89 ILE A C 1
ATOM 696 O O . ILE A 1 89 ? 1.728 -0.631 -9.996 1.00 85.31 89 ILE A O 1
ATOM 700 N N . ARG A 1 90 ? 0.277 -0.033 -11.578 1.00 82.81 90 ARG A N 1
ATOM 701 C CA . ARG A 1 90 ? 1.046 -0.653 -12.674 1.00 82.81 90 ARG A CA 1
ATOM 702 C C . ARG A 1 90 ? 2.037 0.317 -13.307 1.00 82.81 90 ARG A C 1
ATOM 704 O O . ARG A 1 90 ? 3.161 -0.077 -13.611 1.00 82.81 90 ARG A O 1
ATOM 711 N N . SER A 1 91 ? 1.639 1.580 -13.446 1.00 78.81 91 SER A N 1
ATOM 712 C CA . SER A 1 91 ? 2.472 2.663 -13.965 1.00 78.81 91 SER A 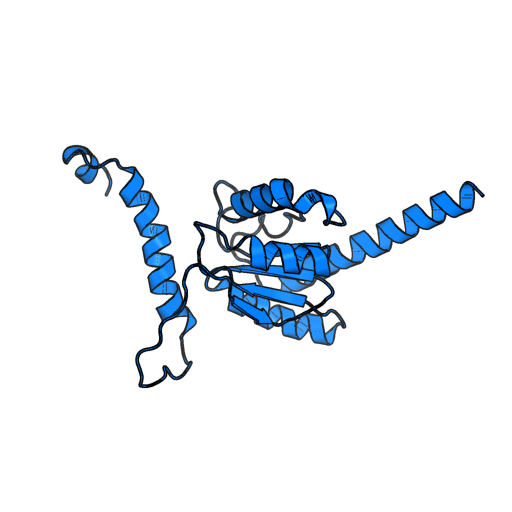CA 1
ATOM 713 C C . SER A 1 91 ? 2.904 3.610 -12.850 1.00 78.81 91 SER A C 1
ATOM 715 O O . SER A 1 91 ? 2.086 4.127 -12.094 1.00 78.81 91 SER A O 1
ATOM 717 N N . LEU A 1 92 ? 4.211 3.871 -12.782 1.00 73.81 92 LEU A N 1
ATOM 718 C CA . LEU A 1 92 ? 4.793 4.871 -11.883 1.00 73.81 92 LEU A CA 1
ATOM 719 C C . LEU A 1 92 ? 4.739 6.287 -12.478 1.00 73.81 92 LEU A C 1
ATOM 721 O O . LEU A 1 92 ? 4.931 7.262 -11.757 1.00 73.81 92 LEU A O 1
ATOM 725 N N . LYS A 1 93 ? 4.535 6.415 -13.799 1.00 76.38 93 LYS A N 1
ATOM 726 C CA . LYS A 1 93 ? 4.411 7.707 -14.478 1.00 76.38 93 LYS A CA 1
ATOM 727 C C . LYS A 1 93 ? 3.749 7.560 -15.861 1.00 76.38 93 LYS A C 1
ATOM 729 O O . LYS A 1 93 ? 4.353 6.928 -16.726 1.00 76.38 93 LYS A O 1
ATOM 734 N N . PRO A 1 94 ? 2.608 8.228 -16.109 1.00 76.94 94 PRO A N 1
ATOM 735 C CA . PRO A 1 94 ? 1.789 8.951 -15.130 1.00 76.94 94 PRO A CA 1
ATOM 736 C C . PRO A 1 94 ? 1.151 7.989 -14.113 1.00 76.94 94 PRO A C 1
ATOM 738 O O . PRO A 1 94 ? 0.975 6.806 -14.408 1.00 76.94 94 PRO A O 1
ATOM 741 N N . PHE A 1 95 ? 0.845 8.487 -12.912 1.00 80.81 95 PHE A N 1
ATOM 742 C CA . PHE A 1 95 ? 0.046 7.737 -11.942 1.00 80.81 95 PHE A CA 1
ATOM 743 C C . PHE A 1 95 ? -1.427 7.741 -12.354 1.00 80.81 95 PHE A C 1
ATOM 745 O O . PHE A 1 95 ? -1.929 8.748 -12.855 1.00 80.81 95 PHE A O 1
ATOM 752 N N . ASP A 1 96 ? -2.135 6.653 -12.058 1.00 85.88 96 ASP A N 1
ATOM 753 C CA . ASP A 1 96 ? -3.593 6.592 -12.175 1.00 85.88 96 ASP A CA 1
ATOM 754 C C . ASP A 1 96 ? -4.259 7.276 -10.971 1.00 85.88 96 ASP A C 1
ATOM 756 O O . ASP A 1 96 ? -4.743 6.653 -10.021 1.00 85.88 96 ASP A O 1
ATOM 760 N N . VAL A 1 97 ? -4.244 8.606 -11.012 1.00 85.44 97 VAL A N 1
ATOM 761 C CA . VAL A 1 97 ? -4.830 9.481 -9.989 1.00 85.44 97 VAL A CA 1
ATOM 762 C C . VAL A 1 97 ? -6.339 9.246 -9.854 1.00 85.44 97 VAL A C 1
ATOM 764 O O . VAL A 1 97 ? -6.897 9.419 -8.772 1.00 85.44 97 VAL A O 1
ATOM 767 N N . HIS A 1 98 ? -7.014 8.801 -10.917 1.00 88.00 98 HIS A N 1
ATOM 768 C CA . HIS A 1 98 ? -8.462 8.618 -10.921 1.00 88.00 98 HIS A CA 1
ATOM 769 C C . HIS A 1 98 ? -8.879 7.401 -10.083 1.00 88.00 98 HIS A C 1
ATOM 771 O O . HIS A 1 98 ? -9.747 7.506 -9.211 1.00 88.00 98 HIS A O 1
ATOM 777 N N . THR A 1 99 ? -8.224 6.255 -10.290 1.00 89.62 99 THR A N 1
ATOM 778 C CA . THR A 1 99 ? -8.478 5.039 -9.501 1.00 89.62 99 THR A CA 1
ATOM 779 C C . THR A 1 99 ? -8.067 5.220 -8.042 1.00 89.62 99 THR A C 1
ATOM 781 O O . THR A 1 99 ? -8.814 4.838 -7.135 1.00 89.62 99 THR A O 1
ATOM 784 N N . ILE A 1 100 ? -6.915 5.857 -7.800 1.00 89.94 100 ILE A N 1
ATOM 785 C CA . ILE A 1 100 ? -6.451 6.162 -6.442 1.00 89.94 100 ILE A CA 1
ATOM 786 C C . ILE A 1 100 ? -7.460 7.084 -5.752 1.00 89.94 100 ILE A C 1
ATOM 788 O O . ILE A 1 100 ? -7.955 6.744 -4.681 1.00 89.94 100 ILE A O 1
ATOM 792 N N . GLY A 1 101 ? -7.842 8.191 -6.392 1.00 89.44 101 GLY A N 1
ATOM 793 C CA . GLY A 1 101 ? -8.766 9.177 -5.836 1.00 89.44 101 GLY A CA 1
ATOM 794 C C . GLY A 1 101 ? -10.133 8.604 -5.469 1.00 89.44 101 GLY A C 1
ATOM 795 O O . GLY A 1 101 ? -10.651 8.901 -4.394 1.00 89.44 101 GLY A O 1
ATOM 796 N N . ASN A 1 102 ? -10.709 7.742 -6.311 1.00 91.62 102 ASN A N 1
ATOM 797 C CA . ASN A 1 102 ? -11.980 7.075 -6.001 1.00 91.62 102 ASN A CA 1
ATOM 798 C C . ASN A 1 102 ? -11.885 6.184 -4.756 1.00 91.62 102 ASN A C 1
ATOM 800 O O . ASN A 1 102 ? -12.821 6.122 -3.960 1.00 91.62 102 ASN A O 1
ATOM 804 N N . SER A 1 103 ? -10.741 5.534 -4.572 1.00 92.25 103 SER A N 1
ATOM 805 C CA . SER A 1 103 ? -10.494 4.630 -3.449 1.00 92.25 103 SER A CA 1
ATOM 806 C C . SER A 1 103 ? -10.230 5.412 -2.160 1.00 92.25 103 SER A C 1
ATOM 808 O O . SER A 1 103 ? -10.843 5.131 -1.131 1.00 92.25 103 SER A O 1
ATOM 810 N N . VAL A 1 104 ? -9.440 6.494 -2.235 1.00 90.31 104 VAL A N 1
ATOM 811 C CA . VAL A 1 104 ? -9.222 7.424 -1.110 1.00 90.31 104 VAL A CA 1
ATOM 812 C C . VAL A 1 104 ? -10.538 8.037 -0.639 1.00 90.31 104 VAL A C 1
ATOM 814 O O . VAL A 1 104 ? -10.804 8.053 0.558 1.00 90.31 104 VAL A O 1
ATOM 817 N N . LYS A 1 105 ? -11.395 8.486 -1.563 1.00 90.12 105 LYS A N 1
ATOM 818 C CA . LYS A 1 105 ? -12.715 9.050 -1.235 1.00 90.12 105 LYS A CA 1
ATOM 819 C C . LYS A 1 105 ? -13.647 8.058 -0.544 1.00 90.12 105 LYS A C 1
ATOM 821 O O . LYS A 1 105 ? -14.555 8.488 0.153 1.00 90.12 105 LYS A O 1
ATOM 826 N N . LYS A 1 106 ? -13.457 6.758 -0.775 1.00 90.81 106 LYS A N 1
ATOM 827 C CA . LYS A 1 106 ? -14.271 5.701 -0.175 1.00 90.81 106 LYS A CA 1
ATOM 828 C C . LYS A 1 106 ? -13.752 5.294 1.201 1.00 90.81 106 LYS A C 1
ATOM 830 O O . LYS A 1 106 ? -14.538 5.173 2.132 1.00 90.81 106 LYS A O 1
ATOM 835 N N . THR A 1 107 ? -12.448 5.049 1.325 1.00 87.44 107 THR A N 1
ATOM 836 C CA . THR A 1 107 ? -11.870 4.489 2.557 1.00 87.44 107 THR A CA 1
ATOM 837 C C . THR A 1 107 ? -11.384 5.555 3.532 1.00 87.44 107 THR A C 1
ATOM 839 O O . THR A 1 107 ? -11.144 5.241 4.695 1.00 87.44 107 THR A O 1
ATOM 842 N N . HIS A 1 108 ? -11.169 6.790 3.063 1.00 88.00 108 HIS A N 1
ATOM 843 C CA . HIS A 1 108 ? -10.612 7.929 3.812 1.00 88.00 108 HIS A CA 1
ATOM 84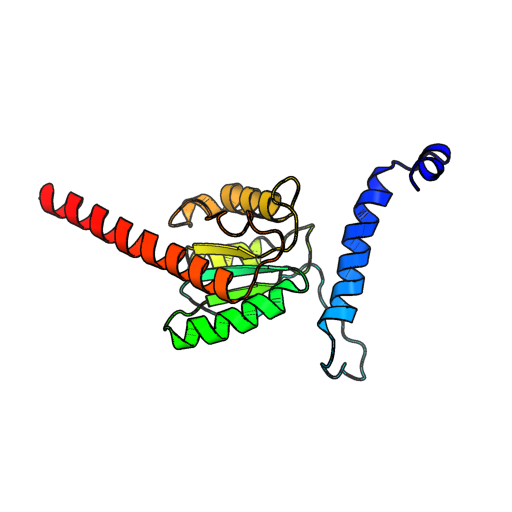4 C C . HIS A 1 108 ? -9.230 7.680 4.445 1.00 88.00 108 HIS A C 1
ATOM 846 O O . HIS A 1 108 ? -8.713 8.489 5.218 1.00 88.00 108 HIS A O 1
ATOM 852 N N . ARG A 1 109 ? -8.618 6.534 4.128 1.00 85.81 109 ARG A N 1
ATOM 853 C CA . ARG A 1 109 ? -7.406 5.997 4.750 1.00 85.81 109 ARG A CA 1
ATOM 854 C C . ARG A 1 109 ? -6.573 5.297 3.706 1.00 85.81 109 ARG A C 1
ATOM 856 O O . ARG A 1 109 ? -7.085 4.418 3.006 1.00 85.81 109 ARG A O 1
ATOM 863 N N . VAL A 1 110 ? -5.297 5.659 3.649 1.00 88.06 110 VAL A N 1
ATOM 864 C CA . VAL A 1 110 ? -4.356 5.139 2.661 1.00 88.06 110 VAL A CA 1
ATOM 865 C C . VAL A 1 110 ? -3.088 4.648 3.341 1.00 88.06 110 VAL A C 1
ATOM 867 O O . VAL A 1 110 ? -2.538 5.315 4.217 1.00 88.06 110 VAL A O 1
ATOM 870 N N . LEU A 1 111 ? -2.620 3.484 2.903 1.00 88.44 111 LEU A N 1
ATOM 871 C CA . LEU A 1 111 ? -1.347 2.887 3.275 1.00 88.44 111 LEU A CA 1
ATOM 872 C C . LEU A 1 111 ? -0.565 2.568 2.001 1.00 88.44 111 LEU A C 1
ATOM 874 O O . LEU A 1 111 ? -1.100 1.928 1.100 1.00 88.44 111 LEU A O 1
ATOM 878 N N . ILE A 1 112 ? 0.695 2.984 1.928 1.00 87.44 112 ILE A N 1
ATOM 879 C CA . ILE A 1 112 ? 1.570 2.687 0.791 1.00 87.44 112 ILE A CA 1
ATOM 880 C C . ILE A 1 112 ? 2.532 1.583 1.220 1.00 87.44 112 ILE A C 1
ATOM 882 O O . ILE A 1 112 ? 3.151 1.655 2.280 1.00 87.44 112 ILE A O 1
ATOM 886 N N . VAL A 1 113 ? 2.628 0.537 0.404 1.00 87.12 113 VAL A N 1
ATOM 887 C CA . VAL A 1 113 ? 3.521 -0.600 0.622 1.00 87.12 113 VAL A CA 1
ATOM 888 C C . VAL A 1 113 ? 4.421 -0.749 -0.596 1.00 87.12 113 VAL A C 1
ATOM 890 O O . VAL A 1 113 ? 4.012 -1.260 -1.641 1.00 87.12 113 VAL A O 1
ATOM 893 N N . GLU A 1 114 ? 5.666 -0.311 -0.442 1.00 82.81 114 GLU A N 1
ATOM 894 C CA . GLU A 1 114 ? 6.707 -0.397 -1.461 1.00 82.81 114 GLU A CA 1
ATOM 895 C C . GLU A 1 114 ? 8.004 -1.000 -0.904 1.00 82.81 114 GLU A C 1
ATOM 897 O O . GLU A 1 114 ? 8.179 -1.127 0.305 1.00 82.81 114 GLU A O 1
ATOM 902 N N . GLU A 1 115 ? 8.907 -1.393 -1.804 1.00 78.44 115 GLU A N 1
ATOM 903 C CA . GLU A 1 115 ? 10.221 -1.962 -1.463 1.00 78.44 115 GLU A CA 1
ATOM 904 C C . GLU A 1 115 ? 11.375 -0.951 -1.573 1.00 78.44 115 GLU A C 1
ATOM 906 O O . GLU A 1 115 ? 12.531 -1.287 -1.313 1.00 78.44 115 GLU A O 1
ATOM 911 N N . CYS A 1 116 ? 11.088 0.276 -2.011 1.00 72.19 116 CYS A N 1
ATOM 912 C CA . CYS A 1 116 ? 12.110 1.298 -2.179 1.00 72.19 116 CYS A CA 1
ATOM 913 C C . CYS A 1 116 ? 12.550 1.892 -0.837 1.00 72.19 116 CYS A C 1
ATOM 915 O O . CYS A 1 116 ? 11.860 1.828 0.176 1.00 72.19 116 CYS A O 1
ATOM 917 N N . MET A 1 117 ? 13.740 2.492 -0.847 1.00 70.94 117 MET A N 1
ATOM 918 C CA . MET A 1 117 ? 14.241 3.253 0.292 1.00 70.94 117 MET A CA 1
ATOM 919 C C . MET A 1 117 ? 13.342 4.468 0.534 1.00 70.94 117 MET A C 1
ATOM 921 O O . MET A 1 117 ? 12.937 5.131 -0.419 1.00 70.94 117 MET A O 1
ATOM 925 N N . ARG A 1 118 ? 13.134 4.822 1.806 1.00 68.31 118 ARG A N 1
ATOM 926 C CA . ARG A 1 118 ? 12.391 6.027 2.210 1.00 68.31 118 ARG A CA 1
ATOM 927 C C . ARG A 1 118 ? 12.839 7.289 1.470 1.00 68.31 118 ARG A C 1
ATOM 929 O O . ARG A 1 118 ? 12.030 8.096 1.024 1.00 68.31 118 ARG A O 1
ATOM 936 N N . THR A 1 119 ? 14.150 7.470 1.336 1.00 68.94 119 THR A N 1
ATOM 937 C CA . THR A 1 119 ? 14.725 8.626 0.646 1.00 68.94 119 THR A CA 1
ATOM 938 C C . THR A 1 119 ? 14.757 8.375 -0.860 1.00 68.94 119 THR A C 1
ATOM 940 O O . THR A 1 119 ? 15.435 7.453 -1.309 1.00 68.94 119 THR A O 1
ATOM 943 N N . CYS A 1 120 ? 14.099 9.244 -1.638 1.00 72.69 120 CYS A N 1
ATOM 944 C CA . CYS A 1 120 ? 14.004 9.157 -3.106 1.00 72.69 120 CYS A CA 1
ATOM 945 C C . CYS A 1 120 ? 13.187 7.948 -3.629 1.00 72.69 120 CYS A C 1
ATOM 947 O O . CYS A 1 120 ? 13.309 7.580 -4.797 1.00 72.69 120 CYS A O 1
ATOM 949 N N . GLY A 1 121 ? 12.361 7.326 -2.780 1.00 75.38 121 GLY A N 1
ATOM 950 C CA . GLY A 1 121 ? 11.424 6.265 -3.169 1.00 75.38 121 GLY A CA 1
ATOM 951 C C . GLY A 1 121 ? 10.189 6.786 -3.910 1.00 75.38 121 GLY A C 1
ATOM 952 O O . GLY A 1 121 ? 9.905 7.991 -3.914 1.00 75.38 121 GLY A O 1
ATOM 953 N N . ILE A 1 122 ? 9.425 5.877 -4.531 1.00 81.81 122 ILE A N 1
ATOM 954 C CA . ILE A 1 122 ? 8.169 6.267 -5.184 1.00 81.81 122 ILE A CA 1
ATOM 955 C C . ILE A 1 122 ? 7.087 6.578 -4.144 1.00 81.81 122 ILE A C 1
ATOM 957 O O . ILE A 1 122 ? 6.248 7.441 -4.392 1.00 81.81 122 ILE A O 1
ATOM 961 N N . GLY A 1 123 ? 7.153 5.988 -2.949 1.00 81.81 123 GLY A N 1
ATOM 962 C CA . GLY A 1 123 ? 6.241 6.262 -1.839 1.00 81.81 123 GLY A CA 1
ATOM 963 C C . GLY A 1 123 ? 6.210 7.734 -1.445 1.00 81.81 123 GLY A C 1
ATOM 964 O O . GLY A 1 123 ? 5.129 8.281 -1.243 1.00 81.81 123 GLY A O 1
ATOM 965 N N . ALA A 1 124 ? 7.352 8.428 -1.480 1.00 81.88 124 ALA A N 1
ATOM 966 C CA . ALA A 1 124 ? 7.405 9.873 -1.251 1.00 81.88 124 ALA A CA 1
ATOM 967 C C . ALA A 1 124 ? 6.657 10.662 -2.342 1.00 81.88 124 ALA A C 1
ATOM 969 O O . ALA A 1 124 ? 5.916 11.597 -2.044 1.00 81.88 124 ALA A O 1
ATOM 970 N N . SER A 1 125 ? 6.815 10.256 -3.606 1.00 85.12 125 SER A N 1
ATOM 971 C CA . SER A 1 125 ? 6.143 10.901 -4.744 1.00 85.12 125 SER A CA 1
ATOM 972 C C . SER A 1 125 ? 4.633 10.651 -4.722 1.00 85.12 125 SER A C 1
ATOM 974 O O . SER A 1 125 ? 3.850 11.565 -4.960 1.00 85.12 125 SER A O 1
ATOM 976 N N . LEU A 1 126 ? 4.224 9.425 -4.390 1.00 85.44 126 LEU A N 1
ATOM 977 C CA . LEU A 1 126 ? 2.827 9.020 -4.256 1.00 85.44 126 LEU A CA 1
ATOM 978 C C . LEU A 1 126 ? 2.153 9.716 -3.068 1.00 85.44 126 LEU A C 1
ATOM 980 O O . LEU A 1 126 ? 1.038 10.206 -3.195 1.00 85.44 126 LEU A O 1
ATOM 984 N N . THR A 1 127 ? 2.853 9.824 -1.939 1.00 85.69 127 THR A N 1
ATOM 985 C CA . THR A 1 127 ? 2.387 10.577 -0.768 1.00 85.69 127 THR A CA 1
ATOM 986 C C . THR A 1 127 ? 2.203 12.057 -1.097 1.00 85.69 127 THR A C 1
ATOM 988 O O . THR A 1 127 ? 1.192 12.634 -0.707 1.00 85.69 127 THR A O 1
ATOM 991 N N . SER A 1 128 ? 3.143 12.669 -1.831 1.00 85.69 128 SER A N 1
ATOM 992 C CA . SER A 1 128 ? 3.011 14.064 -2.280 1.00 85.69 128 SER A CA 1
ATOM 993 C C . SER A 1 128 ? 1.783 14.237 -3.165 1.00 85.69 128 SER A C 1
ATOM 995 O O . SER A 1 128 ? 0.941 15.071 -2.860 1.00 85.69 128 SER A O 1
ATOM 997 N N . ALA A 1 129 ? 1.622 13.385 -4.184 1.00 86.88 129 ALA A N 1
ATOM 998 C CA . ALA A 1 129 ? 0.476 13.437 -5.089 1.00 86.88 129 ALA A CA 1
ATOM 999 C C . ALA A 1 129 ? -0.862 13.286 -4.345 1.00 86.88 129 ALA A C 1
ATOM 1001 O O . ALA A 1 129 ? -1.805 14.029 -4.589 1.00 86.88 129 ALA A O 1
ATOM 1002 N N . ILE A 1 130 ? -0.940 12.359 -3.384 1.00 87.25 130 ILE A N 1
ATOM 1003 C CA . ILE A 1 130 ? -2.157 12.154 -2.591 1.00 87.25 130 ILE A CA 1
ATOM 1004 C C . ILE A 1 130 ? -2.450 13.357 -1.689 1.00 87.25 130 ILE A C 1
ATOM 1006 O O . ILE A 1 130 ? -3.608 13.743 -1.555 1.00 87.25 130 ILE A O 1
ATOM 1010 N N . ASN A 1 131 ? -1.431 13.950 -1.067 1.00 85.81 131 ASN A N 1
ATOM 1011 C CA . ASN A 1 131 ? -1.627 15.133 -0.233 1.00 85.81 131 ASN A CA 1
ATOM 1012 C C . ASN A 1 131 ? -1.993 16.371 -1.065 1.00 85.81 131 ASN A C 1
ATOM 1014 O O . ASN A 1 131 ? -2.805 17.173 -0.623 1.00 85.81 131 ASN A O 1
ATOM 1018 N N . GLU A 1 132 ? -1.433 16.528 -2.262 1.00 86.06 132 GLU A N 1
ATOM 1019 C CA . GLU A 1 132 ? -1.752 17.652 -3.149 1.00 86.06 132 GLU A CA 1
ATOM 1020 C C . GLU A 1 132 ? -3.194 17.575 -3.671 1.00 86.06 132 GLU A C 1
ATOM 1022 O O . GLU A 1 132 ? -3.905 18.580 -3.641 1.00 86.06 132 GLU A O 1
ATOM 1027 N N . ASP A 1 133 ? -3.648 16.387 -4.084 1.00 85.56 133 ASP A N 1
ATOM 1028 C CA . ASP A 1 133 ? -4.936 16.228 -4.770 1.00 85.56 133 ASP A CA 1
ATOM 1029 C C . ASP A 1 133 ? -6.095 15.791 -3.849 1.00 85.56 133 ASP A C 1
ATOM 1031 O O . ASP A 1 133 ? -7.264 16.049 -4.157 1.00 85.56 133 ASP A O 1
ATOM 1035 N N . PHE A 1 134 ? -5.814 15.100 -2.733 1.00 86.00 134 PHE A N 1
ATOM 1036 C CA . PHE A 1 134 ? -6.834 14.388 -1.942 1.00 86.00 134 PHE A CA 1
ATOM 1037 C C . PHE A 1 134 ? -6.758 14.579 -0.423 1.00 86.00 134 PHE A C 1
ATOM 1039 O O . PHE A 1 134 ? -7.476 13.880 0.298 1.00 86.00 134 PHE A O 1
ATOM 1046 N N . GLN A 1 135 ? -5.950 15.514 0.084 1.00 80.88 135 GLN A N 1
ATOM 1047 C CA . GLN A 1 135 ? -5.823 15.745 1.528 1.00 80.88 135 GLN A CA 1
ATOM 1048 C C . GLN A 1 135 ? -7.173 15.993 2.222 1.00 80.88 135 GLN A C 1
ATOM 1050 O O . GLN A 1 135 ? -7.377 15.497 3.327 1.00 80.88 135 GLN A O 1
ATOM 1055 N N . ASP A 1 136 ? -8.112 16.680 1.568 1.00 84.00 136 ASP A N 1
ATOM 1056 C CA . ASP A 1 136 ? -9.439 16.976 2.132 1.00 84.00 136 ASP A CA 1
ATOM 1057 C C . ASP A 1 136 ? -10.283 15.722 2.422 1.00 84.00 136 ASP A C 1
ATOM 1059 O O . ASP A 1 136 ? -11.192 15.758 3.250 1.00 84.00 136 ASP A O 1
ATOM 1063 N N . TYR A 1 137 ? -9.999 14.610 1.739 1.00 83.88 137 TYR A N 1
ATOM 1064 C CA . TYR A 1 137 ? -10.718 13.346 1.911 1.00 83.88 137 TYR A CA 1
ATOM 1065 C C . TYR A 1 137 ? -10.035 12.405 2.905 1.00 83.88 137 TYR A C 1
ATOM 1067 O O . TYR A 1 137 ? -10.604 11.364 3.227 1.00 83.88 137 TYR A O 1
ATOM 1075 N N . LEU A 1 138 ? -8.826 12.722 3.368 1.00 79.81 138 LEU A N 1
ATOM 1076 C CA . LEU A 1 138 ? -8.090 11.881 4.303 1.00 79.81 138 LEU A CA 1
ATOM 1077 C C . LEU A 1 138 ? -8.470 12.214 5.744 1.00 79.81 138 LEU A C 1
ATOM 1079 O O . LEU A 1 138 ? -8.378 13.358 6.178 1.00 79.81 138 LEU A O 1
ATOM 1083 N N . ASP A 1 139 ? -8.799 11.187 6.527 1.00 74.38 139 ASP A N 1
ATOM 1084 C CA . ASP A 1 139 ? -9.090 11.366 7.953 1.00 74.38 139 ASP A CA 1
ATOM 1085 C C . ASP A 1 139 ? -7.829 11.813 8.749 1.00 74.38 139 ASP A C 1
ATOM 1087 O O . ASP A 1 139 ? -7.940 12.316 9.868 1.00 74.38 139 ASP A O 1
ATOM 1091 N N . SER A 1 140 ? -6.614 11.561 8.234 1.00 62.00 140 SER A N 1
ATOM 1092 C CA . SER A 1 140 ? -5.318 11.910 8.851 1.00 62.00 140 SER A CA 1
ATOM 1093 C C . SER A 1 140 ? -4.229 12.032 7.786 1.00 62.00 140 SER A C 1
ATOM 1095 O O . SER A 1 140 ? -4.308 11.339 6.768 1.00 62.00 140 SER A O 1
ATOM 1097 N N . PRO A 1 141 ? -3.149 12.798 8.049 1.00 60.91 141 PRO A N 1
ATOM 1098 C CA . PRO A 1 141 ? -1.918 12.677 7.278 1.00 60.91 141 PRO A CA 1
ATOM 1099 C C . PRO A 1 141 ? -1.458 11.216 7.186 1.00 60.91 141 PRO A C 1
ATOM 1101 O O . PRO A 1 141 ? -1.599 10.438 8.137 1.00 60.91 141 PRO A O 1
ATOM 1104 N N . TYR A 1 142 ? -0.912 10.874 6.021 1.00 64.44 142 TYR A N 1
ATOM 1105 C CA . TYR A 1 142 ? -0.360 9.565 5.679 1.00 64.44 142 TYR A CA 1
ATOM 1106 C C . TYR A 1 142 ? 0.562 8.985 6.772 1.00 64.44 142 TYR A C 1
ATOM 1108 O O . TYR A 1 142 ? 1.428 9.676 7.316 1.00 64.44 142 TYR A O 1
ATOM 1116 N N . ALA A 1 143 ? 0.399 7.690 7.066 1.00 60.09 143 ALA A N 1
ATOM 1117 C CA . ALA A 1 143 ? 1.217 6.966 8.036 1.00 60.09 143 ALA A CA 1
ATOM 1118 C C . ALA A 1 143 ? 2.465 6.360 7.369 1.00 60.09 143 ALA A C 1
ATOM 1120 O O . ALA A 1 143 ? 2.428 5.252 6.838 1.00 60.09 143 ALA A O 1
ATOM 1121 N N . GLY A 1 144 ? 3.595 7.067 7.448 1.00 59.56 144 GLY A N 1
ATOM 1122 C CA . GLY A 1 144 ? 4.887 6.631 6.892 1.00 59.56 144 GLY A CA 1
ATOM 1123 C C . GLY A 1 144 ? 5.612 5.523 7.670 1.00 59.56 144 GLY A C 1
ATOM 1124 O O . GLY A 1 144 ? 6.796 5.292 7.443 1.00 59.56 144 GLY A O 1
ATOM 1125 N N . THR A 1 145 ? 4.952 4.839 8.609 1.00 59.56 145 THR A N 1
ATOM 1126 C CA . THR A 1 145 ? 5.577 3.858 9.520 1.00 59.56 145 THR A CA 1
ATOM 1127 C C . THR A 1 145 ? 6.174 2.648 8.789 1.00 59.56 145 THR A C 1
ATOM 1129 O O . THR A 1 145 ? 7.081 1.996 9.305 1.00 59.56 145 THR A O 1
ATOM 1132 N N . LEU A 1 146 ? 5.676 2.329 7.589 1.00 58.97 146 LEU A N 1
ATOM 1133 C CA . LEU A 1 146 ? 6.188 1.219 6.780 1.00 58.97 146 LEU A CA 1
ATOM 1134 C C . LEU A 1 146 ? 7.449 1.572 5.979 1.00 58.97 146 LEU A C 1
ATOM 1136 O O . LEU A 1 146 ? 8.192 0.663 5.624 1.00 58.97 146 LEU A O 1
ATOM 1140 N N . GLU A 1 147 ? 7.739 2.857 5.763 1.00 57.47 147 GLU A N 1
ATOM 1141 C CA . GLU A 1 147 ? 8.899 3.305 4.974 1.00 57.47 147 GLU A CA 1
ATOM 1142 C C . GLU A 1 147 ? 10.231 3.173 5.727 1.00 57.47 147 GLU A C 1
ATOM 1144 O O . GLU A 1 147 ? 11.304 3.299 5.142 1.00 57.47 147 GLU A O 1
ATOM 1149 N N . GLU A 1 148 ? 10.194 2.930 7.038 1.00 55.66 148 GLU A N 1
ATOM 1150 C CA . GLU A 1 148 ? 11.399 2.720 7.847 1.00 55.66 148 GLU A CA 1
ATOM 1151 C C . GLU A 1 148 ? 12.023 1.329 7.626 1.00 55.66 148 GLU A C 1
ATOM 1153 O O . GLU A 1 148 ? 13.189 1.101 7.949 1.00 55.66 148 GLU A O 1
ATOM 1158 N N . TRP A 1 149 ? 11.273 0.402 7.024 1.00 50.81 149 TRP A N 1
ATOM 1159 C CA . TRP A 1 149 ? 11.688 -0.981 6.825 1.00 50.81 149 TRP A CA 1
ATOM 1160 C C . TRP A 1 149 ? 12.137 -1.220 5.385 1.00 50.81 149 TRP A C 1
ATOM 1162 O O . TRP A 1 149 ? 11.373 -1.056 4.443 1.00 50.81 149 TRP A O 1
ATOM 1172 N N . THR A 1 150 ? 13.372 -1.692 5.208 1.00 46.53 150 THR A N 1
ATOM 1173 C CA . THR A 1 150 ? 13.937 -2.009 3.883 1.00 46.53 150 THR A CA 1
ATOM 1174 C C . THR A 1 150 ? 13.342 -3.266 3.242 1.00 46.53 150 THR A C 1
ATOM 1176 O O . THR A 1 150 ? 13.459 -3.448 2.034 1.00 46.53 150 THR A O 1
ATOM 1179 N N . VAL A 1 151 ? 12.709 -4.144 4.031 1.00 62.78 151 VAL A N 1
ATOM 1180 C CA . VAL A 1 151 ? 11.969 -5.321 3.550 1.00 62.78 151 VAL A CA 1
ATOM 1181 C C . VAL A 1 151 ? 10.703 -5.479 4.387 1.00 62.78 151 VAL A C 1
ATOM 1183 O O . VAL A 1 151 ? 10.763 -5.932 5.531 1.00 62.78 151 VAL A O 1
ATOM 1186 N N . VAL A 1 152 ? 9.554 -5.128 3.812 1.00 77.12 152 VAL A N 1
ATOM 1187 C CA . VAL A 1 152 ? 8.263 -5.188 4.506 1.00 77.12 152 VAL A CA 1
ATOM 1188 C C . VAL A 1 152 ? 7.735 -6.624 4.545 1.00 77.12 152 VAL A C 1
ATOM 1190 O O . VAL A 1 152 ? 7.515 -7.262 3.516 1.00 77.12 152 VAL A O 1
ATOM 1193 N N . GLN A 1 153 ? 7.504 -7.139 5.751 1.00 84.31 153 GLN A N 1
ATOM 1194 C CA . GLN A 1 153 ? 6.899 -8.451 5.985 1.00 84.31 153 GLN A CA 1
ATOM 1195 C C . GLN A 1 153 ? 5.372 -8.353 6.127 1.00 84.31 153 GLN A C 1
ATOM 1197 O O . GLN A 1 153 ? 4.869 -7.353 6.647 1.00 84.31 153 GLN A O 1
ATOM 1202 N N . PRO A 1 154 ? 4.604 -9.408 5.785 1.00 86.12 154 PRO A N 1
ATOM 1203 C CA . PRO A 1 154 ? 3.142 -9.377 5.883 1.00 86.12 154 PRO A CA 1
ATOM 1204 C C . PRO A 1 154 ? 2.638 -9.047 7.293 1.00 86.12 154 PRO A C 1
ATOM 1206 O O . PRO A 1 154 ? 1.662 -8.321 7.448 1.00 86.12 154 PRO A O 1
ATOM 1209 N N . ALA A 1 155 ? 3.329 -9.529 8.330 1.00 87.44 155 ALA A N 1
ATOM 1210 C CA . ALA A 1 155 ? 2.986 -9.234 9.720 1.00 87.44 155 ALA A CA 1
ATOM 1211 C C . ALA A 1 155 ? 3.082 -7.733 10.047 1.00 87.44 155 ALA A C 1
ATOM 1213 O O . ALA A 1 155 ? 2.243 -7.214 10.774 1.00 87.44 155 ALA A O 1
ATOM 1214 N N . GLN A 1 156 ? 4.062 -7.026 9.477 1.00 86.12 156 GLN A N 1
ATOM 1215 C CA . GLN A 1 156 ? 4.235 -5.587 9.691 1.00 86.12 156 GLN A CA 1
ATOM 1216 C C . GLN A 1 156 ? 3.121 -4.786 9.014 1.00 86.12 156 GLN A C 1
ATOM 1218 O O . GLN A 1 156 ? 2.637 -3.818 9.592 1.00 86.12 156 GLN A O 1
ATOM 1223 N N . ILE A 1 157 ? 2.660 -5.227 7.837 1.00 87.00 157 ILE A N 1
ATOM 1224 C CA . ILE A 1 157 ? 1.510 -4.626 7.143 1.00 87.00 157 ILE A CA 1
ATOM 1225 C C . ILE A 1 157 ? 0.255 -4.749 8.011 1.00 87.00 157 ILE A C 1
ATOM 1227 O O . ILE A 1 157 ? -0.472 -3.775 8.178 1.00 87.00 157 ILE A O 1
ATOM 1231 N N . VAL A 1 158 ? 0.025 -5.925 8.608 1.00 88.94 158 VAL A N 1
ATOM 1232 C CA . VAL A 1 158 ? -1.109 -6.142 9.520 1.00 88.94 158 VAL A CA 1
ATOM 1233 C C . VAL A 1 158 ? -1.040 -5.172 10.699 1.00 88.94 158 VAL A C 1
ATOM 1235 O O . VAL A 1 158 ? -2.016 -4.473 10.955 1.00 88.94 158 VAL A O 1
ATOM 1238 N N . THR A 1 159 ? 0.111 -5.078 11.369 1.00 88.50 159 THR A N 1
ATOM 1239 C CA . THR A 1 159 ? 0.299 -4.163 12.504 1.00 88.50 159 THR A CA 1
ATOM 1240 C C . THR A 1 159 ? 0.103 -2.701 12.102 1.00 88.50 159 THR A C 1
ATOM 1242 O O . THR A 1 159 ? -0.536 -1.948 12.830 1.00 88.50 159 THR A O 1
ATOM 1245 N N . ALA A 1 160 ? 0.613 -2.288 10.939 1.00 87.00 160 ALA A N 1
ATOM 1246 C CA . ALA A 1 160 ? 0.454 -0.923 10.447 1.00 87.00 160 ALA A CA 1
ATOM 1247 C C . ALA A 1 160 ? -1.015 -0.592 10.150 1.00 87.00 160 ALA A C 1
ATOM 1249 O O . ALA A 1 160 ? -1.483 0.477 10.530 1.00 87.00 160 ALA A O 1
ATOM 1250 N N . VAL A 1 161 ? -1.766 -1.517 9.543 1.00 86.62 161 VAL A N 1
ATOM 1251 C CA . VAL A 1 161 ? -3.213 -1.354 9.330 1.00 86.62 161 VAL A CA 1
ATOM 1252 C C . VAL A 1 161 ? -3.965 -1.307 10.659 1.00 86.62 161 VAL A C 1
ATOM 1254 O O . VAL A 1 161 ? -4.875 -0.499 10.814 1.00 86.62 161 VAL A O 1
ATOM 1257 N N . GLU A 1 162 ? -3.589 -2.125 11.641 1.00 87.25 162 GLU A N 1
ATOM 1258 C CA . GLU A 1 162 ? -4.191 -2.077 12.976 1.00 87.25 162 GLU A CA 1
ATOM 1259 C C . GLU A 1 162 ? -3.944 -0.730 13.652 1.00 87.25 162 GLU A C 1
ATOM 1261 O O . GLU A 1 162 ? -4.891 -0.115 14.139 1.00 87.25 162 GLU A O 1
ATOM 1266 N N . GLN A 1 163 ? -2.708 -0.231 13.620 1.00 84.62 163 GLN A N 1
ATOM 1267 C CA . GLN A 1 163 ? -2.359 1.091 14.140 1.00 84.62 163 GLN A CA 1
ATOM 1268 C C . GLN A 1 163 ? -3.137 2.191 13.414 1.00 84.62 163 GLN A C 1
ATOM 1270 O O . GLN A 1 163 ? -3.751 3.029 14.071 1.00 84.62 163 GLN A O 1
ATOM 1275 N N . LEU A 1 164 ? -3.195 2.140 12.080 1.00 83.44 164 LEU A N 1
ATOM 1276 C CA . LEU A 1 164 ? -3.975 3.053 11.244 1.00 83.44 164 LEU A CA 1
ATOM 1277 C C . LEU A 1 164 ? -5.483 2.912 11.473 1.00 83.44 164 LEU A C 1
ATOM 1279 O O . LEU A 1 164 ? -6.227 3.813 11.148 1.00 83.44 164 LEU A O 1
ATOM 1283 N N . CYS A 1 165 ? -5.996 1.811 12.008 1.00 81.12 165 CYS A N 1
ATOM 1284 C CA . CYS A 1 165 ? -7.413 1.718 12.354 1.00 81.12 165 CYS A CA 1
ATOM 1285 C C . CYS A 1 165 ? -7.681 2.211 13.782 1.00 81.12 165 CYS A C 1
ATOM 1287 O O . CYS A 1 165 ? -8.680 2.892 14.028 1.00 81.12 165 CYS A O 1
ATOM 1289 N N . GLN A 1 166 ? -6.780 1.898 14.713 1.00 80.12 166 GLN A N 1
ATOM 1290 C CA . GLN A 1 166 ? -6.889 2.211 16.138 1.00 80.12 166 GLN A CA 1
ATOM 1291 C C . GLN A 1 166 ? -6.630 3.686 16.451 1.00 80.12 166 GLN A C 1
ATOM 1293 O O . GLN A 1 166 ? -7.367 4.256 17.256 1.00 80.12 166 GLN A O 1
ATOM 1298 N N . LEU A 1 167 ? -5.658 4.328 15.786 1.00 69.19 167 LEU A N 1
ATOM 1299 C CA . LEU A 1 167 ? -5.407 5.772 15.917 1.00 69.19 167 LEU A CA 1
ATOM 1300 C C . LEU A 1 167 ? -6.689 6.585 15.700 1.00 69.19 167 LEU A C 1
ATOM 1302 O O . LEU A 1 167 ? -6.918 7.580 16.382 1.00 69.19 167 LEU A O 1
ATOM 1306 N N . PHE A 1 168 ? -7.567 6.108 14.817 1.00 62.00 168 PHE A N 1
ATOM 1307 C CA . PHE A 1 168 ? -8.810 6.796 14.489 1.00 62.00 168 PHE A CA 1
ATOM 1308 C C . PHE A 1 168 ? -9.974 6.465 15.406 1.00 62.00 168 PHE A C 1
ATOM 1310 O O . PHE A 1 168 ? -10.821 7.323 15.656 1.00 62.00 168 PHE A O 1
ATOM 1317 N N . ALA A 1 169 ? -10.027 5.242 15.937 1.00 61.81 169 ALA A N 1
ATOM 1318 C CA . ALA A 1 169 ? -10.940 4.950 17.036 1.00 61.81 169 ALA A CA 1
ATOM 1319 C C . ALA A 1 169 ? -10.644 5.886 18.226 1.00 61.81 169 ALA A C 1
ATOM 1321 O O . ALA A 1 169 ? -11.567 6.408 18.852 1.00 61.81 169 ALA A O 1
ATOM 1322 N N . ALA A 1 170 ? -9.363 6.176 18.479 1.00 57.28 170 ALA A N 1
ATOM 1323 C CA . ALA A 1 170 ? -8.933 7.099 19.522 1.00 57.28 170 ALA A CA 1
ATOM 1324 C C . ALA A 1 170 ? -9.256 8.575 19.208 1.00 57.28 170 ALA A C 1
ATOM 1326 O O . ALA A 1 170 ? -9.809 9.255 20.077 1.00 57.28 170 ALA A O 1
ATOM 1327 N N . THR A 1 171 ? -8.994 9.079 17.991 1.00 56.03 171 THR A N 1
ATOM 1328 C CA . THR A 1 171 ? -9.340 10.475 17.645 1.00 56.03 171 THR A CA 1
ATOM 1329 C C . THR A 1 171 ? -10.845 10.718 17.660 1.00 56.03 171 THR A C 1
ATOM 1331 O O . THR A 1 171 ? -11.261 11.680 18.298 1.00 56.03 171 THR A O 1
ATOM 1334 N N . LYS A 1 172 ? -11.683 9.829 17.100 1.00 54.50 172 LYS A N 1
ATOM 1335 C CA . LYS A 1 172 ? -13.156 9.979 17.171 1.00 54.50 172 LYS A CA 1
ATOM 1336 C C . LYS A 1 172 ? -13.681 10.008 18.611 1.00 54.50 172 LYS A C 1
ATOM 1338 O O . LYS A 1 172 ? -14.591 10.776 18.922 1.00 54.50 172 LYS A O 1
ATOM 1343 N N . THR A 1 173 ? -13.092 9.211 19.503 1.00 48.59 173 THR A N 1
ATOM 1344 C CA . THR A 1 173 ? -13.461 9.201 20.929 1.00 48.59 173 THR A CA 1
ATOM 1345 C C . THR A 1 173 ? -13.080 10.519 21.612 1.00 48.59 173 THR A C 1
ATOM 1347 O O . THR A 1 173 ? -13.869 11.070 22.376 1.00 48.59 173 THR A O 1
ATOM 1350 N N . SER A 1 174 ? -11.908 11.077 21.295 1.00 45.62 174 SER A N 1
ATOM 1351 C CA . SER A 1 174 ? -11.465 12.371 21.828 1.00 45.62 174 SER A CA 1
ATOM 1352 C C . SER A 1 174 ? -12.325 13.543 21.333 1.00 45.62 174 SER A C 1
ATOM 1354 O O . SER A 1 174 ? -12.691 14.404 22.136 1.00 45.62 174 SER A O 1
ATOM 1356 N N . THR A 1 175 ? -12.719 13.555 20.054 1.00 52.00 175 THR A N 1
ATOM 1357 C CA . THR A 1 175 ? -13.580 14.612 19.497 1.00 52.00 175 THR A CA 1
ATOM 1358 C C . THR A 1 175 ? -14.986 14.578 20.101 1.00 52.00 175 THR A C 1
ATOM 1360 O O . THR A 1 175 ? -15.504 15.637 20.452 1.00 52.00 175 THR A O 1
ATOM 1363 N N . ASN A 1 176 ? -15.566 13.386 20.312 1.00 45.16 176 ASN A N 1
ATOM 1364 C CA . ASN A 1 176 ? -16.870 13.219 20.971 1.00 45.16 176 ASN A CA 1
ATOM 1365 C C . ASN A 1 176 ? -16.849 13.640 22.453 1.00 45.16 176 ASN A C 1
ATOM 1367 O O . ASN A 1 176 ? -17.800 14.259 22.933 1.00 45.16 176 ASN A O 1
ATOM 1371 N N . CYS A 1 177 ? -15.764 13.369 23.187 1.00 42.59 177 CYS A N 1
ATOM 1372 C CA . CYS A 1 177 ? -15.616 13.847 24.567 1.00 42.59 177 CYS A CA 1
ATOM 1373 C C . CYS A 1 177 ? -15.554 15.382 24.650 1.00 42.59 177 CYS A C 1
ATOM 1375 O O . CYS A 1 177 ? -16.137 15.968 25.559 1.00 42.59 177 CYS A O 1
ATOM 1377 N N . LEU A 1 178 ? -14.896 16.043 23.692 1.00 48.34 178 LEU A N 1
ATOM 1378 C CA . LEU A 1 178 ? -14.830 17.509 23.627 1.00 48.34 178 LEU A CA 1
ATOM 1379 C C . LEU A 1 178 ? -16.178 18.146 23.261 1.00 48.34 178 LEU A C 1
ATOM 1381 O O . LEU A 1 178 ? -16.510 19.197 23.799 1.00 48.34 178 LEU A O 1
ATOM 1385 N N . THR A 1 179 ? -16.979 17.509 22.401 1.00 49.34 179 THR A N 1
ATOM 1386 C CA . THR A 1 179 ? -18.323 18.014 22.059 1.00 49.34 179 THR A CA 1
ATOM 1387 C C . THR A 1 179 ? -19.323 17.835 23.201 1.00 49.34 179 THR A C 1
ATOM 1389 O O . THR A 1 179 ? -20.184 18.687 23.375 1.00 49.34 179 THR A O 1
ATOM 1392 N N . THR A 1 180 ? -19.177 16.786 24.018 1.00 48.66 180 THR A N 1
ATOM 1393 C CA . THR A 1 180 ? -20.055 16.530 25.178 1.00 48.66 180 THR A CA 1
ATOM 1394 C C . THR A 1 180 ? -19.722 17.423 26.387 1.00 48.66 180 THR A C 1
ATOM 1396 O O . THR A 1 180 ? -20.564 17.632 27.248 1.00 48.66 180 THR A O 1
ATOM 1399 N N . LEU A 1 181 ? -18.501 17.967 26.469 1.00 49.53 181 LEU A N 1
ATOM 1400 C CA . LEU A 1 181 ? -18.086 18.914 27.521 1.00 49.53 181 LEU A CA 1
ATOM 1401 C C . LEU A 1 181 ? -18.449 20.379 27.216 1.00 49.53 181 LEU A C 1
ATOM 1403 O O . LEU A 1 181 ? -18.343 21.225 28.101 1.00 49.53 181 LEU A O 1
ATOM 1407 N N . LEU A 1 182 ? -18.842 20.686 25.976 1.00 50.34 182 LEU A N 1
ATOM 1408 C CA . LEU A 1 182 ? -19.213 22.031 25.514 1.00 50.34 182 LEU A CA 1
ATOM 1409 C C . LEU A 1 182 ? -20.732 22.211 25.305 1.00 50.34 182 LEU A C 1
ATOM 1411 O O . LEU A 1 182 ? -21.150 23.276 24.850 1.00 50.34 182 LEU A O 1
ATOM 1415 N N . SER A 1 183 ? -21.542 21.200 25.644 1.00 42.19 183 SER A N 1
ATOM 1416 C CA . SER A 1 183 ? -23.017 21.221 25.656 1.00 42.19 183 SER A CA 1
ATOM 1417 C C . SER A 1 183 ? -23.559 21.158 27.077 1.00 42.19 183 SER A C 1
ATOM 1419 O O . SER A 1 183 ? -24.497 21.921 27.385 1.00 42.19 183 SER A O 1
#